Protein AF-A0A1G1F7N9-F1 (afdb_monomer)

Mean predicted aligned error: 6.57 Å

Nearest PDB structures (foldseek):
  6oyh-assembly1_A  TM=7.657E-01  e=4.361E-08  Aquifex aeolicus VF5
  8cxr-assembly1_A  TM=7.547E-01  e=4.168E-08  Aquifex aeolicus
  5jnq-assembly1_A-2  TM=7.844E-01  e=6.351E-07  Enterocloster bolteae 90A9
  8tlu-assembly1_E  TM=7.732E-01  e=1.146E-06  Escherichia coli K-12
  8g02-assembly1_E  TM=7.657E-01  e=1.575E-06  Escherichia coli K-12

Structure (mmCIF, N/CA/C/O backbone):
data_AF-A0A1G1F7N9-F1
#
_entry.id   AF-A0A1G1F7N9-F1
#
loop_
_atom_site.group_PDB
_atom_site.id
_atom_site.type_symbol
_atom_site.la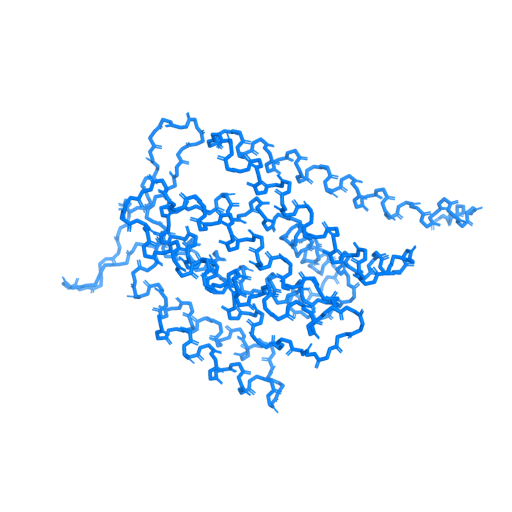bel_atom_id
_atom_site.label_alt_id
_atom_site.label_comp_id
_atom_site.label_asym_id
_atom_site.label_entity_id
_atom_site.label_seq_id
_atom_site.pdbx_PDB_ins_code
_atom_site.Cartn_x
_atom_site.Cartn_y
_atom_site.Cartn_z
_atom_site.occupancy
_atom_site.B_iso_or_equiv
_atom_site.auth_seq_id
_atom_site.auth_comp_id
_atom_site.auth_asym_id
_atom_site.auth_atom_id
_atom_site.pdbx_PDB_model_num
ATOM 1 N N . MET A 1 1 ? -0.252 -15.121 -12.940 1.00 66.62 1 MET A N 1
ATOM 2 C CA . MET A 1 1 ? -1.476 -15.942 -12.763 1.00 66.62 1 MET A CA 1
ATOM 3 C C . MET A 1 1 ? -1.243 -17.109 -11.805 1.00 66.62 1 MET A C 1
ATOM 5 O O . MET A 1 1 ? -1.952 -17.177 -10.813 1.00 66.62 1 MET A O 1
ATOM 9 N N . MET A 1 2 ? -0.219 -17.951 -12.011 1.00 77.50 2 MET A N 1
ATOM 10 C CA . MET A 1 2 ? 0.083 -19.097 -11.130 1.00 77.50 2 MET A CA 1
ATOM 11 C C . MET A 1 2 ? 0.293 -18.719 -9.651 1.00 77.50 2 MET A C 1
ATOM 13 O O . MET A 1 2 ? -0.341 -19.300 -8.780 1.00 77.50 2 MET A O 1
ATOM 17 N N . ALA A 1 3 ? 1.078 -17.674 -9.364 1.00 78.75 3 ALA A N 1
ATOM 18 C CA . ALA A 1 3 ? 1.249 -17.176 -7.994 1.00 78.75 3 ALA A CA 1
ATOM 19 C C . ALA A 1 3 ? -0.055 -16.670 -7.351 1.00 78.75 3 ALA A C 1
ATOM 21 O O . ALA A 1 3 ? -0.247 -16.826 -6.152 1.00 78.75 3 ALA A O 1
ATOM 22 N N . GLY A 1 4 ? -0.967 -16.095 -8.144 1.00 77.69 4 GLY A N 1
ATOM 23 C CA . GLY A 1 4 ? -2.276 -15.654 -7.659 1.00 77.69 4 GLY A CA 1
ATOM 24 C C . GLY A 1 4 ? -3.164 -16.834 -7.268 1.00 77.69 4 GLY A C 1
ATOM 25 O O . GLY A 1 4 ? -3.780 -16.804 -6.212 1.00 77.69 4 GLY A O 1
ATOM 26 N N . PHE A 1 5 ? -3.168 -17.902 -8.070 1.00 82.94 5 PHE A N 1
ATOM 27 C CA . PHE A 1 5 ? -3.889 -19.134 -7.744 1.00 82.94 5 PHE A CA 1
ATOM 28 C C . PHE A 1 5 ? -3.346 -19.792 -6.469 1.00 82.94 5 PHE A C 1
ATOM 30 O O . PHE A 1 5 ? -4.114 -20.098 -5.561 1.00 82.94 5 PHE A O 1
ATOM 37 N N . VAL A 1 6 ? -2.021 -19.935 -6.364 1.00 83.12 6 VAL A N 1
ATOM 38 C CA . VAL A 1 6 ? -1.368 -20.471 -5.158 1.00 83.12 6 VAL A CA 1
ATOM 39 C C . VAL A 1 6 ? -1.674 -19.599 -3.938 1.00 83.12 6 VAL A C 1
ATOM 41 O O . VAL A 1 6 ? -2.028 -20.128 -2.889 1.00 83.12 6 VAL A O 1
ATOM 44 N N . GLY A 1 7 ? -1.627 -18.272 -4.087 1.00 82.25 7 GLY A N 1
ATOM 45 C CA . GLY A 1 7 ? -1.993 -17.334 -3.028 1.00 82.25 7 GLY A CA 1
ATOM 46 C C . GLY A 1 7 ? -3.446 -17.473 -2.568 1.00 82.25 7 GLY A C 1
ATOM 47 O O . GLY A 1 7 ? -3.700 -17.417 -1.372 1.00 82.25 7 GLY A O 1
ATOM 48 N N . ILE A 1 8 ? -4.392 -17.713 -3.482 1.00 84.69 8 ILE A N 1
ATOM 49 C CA . ILE A 1 8 ? -5.801 -17.964 -3.132 1.00 84.69 8 ILE A CA 1
ATOM 50 C C . ILE A 1 8 ? -5.941 -19.275 -2.356 1.00 84.69 8 ILE A C 1
ATOM 52 O O . ILE A 1 8 ? -6.594 -19.294 -1.318 1.00 84.69 8 ILE A O 1
ATOM 56 N N . VAL A 1 9 ? -5.315 -20.360 -2.823 1.00 86.56 9 VAL A N 1
ATOM 57 C CA . VAL A 1 9 ? -5.371 -21.661 -2.136 1.00 86.56 9 VAL A CA 1
ATOM 58 C C . VAL A 1 9 ? -4.784 -21.552 -0.730 1.00 86.56 9 VAL A C 1
ATOM 60 O O . VAL A 1 9 ? -5.424 -21.966 0.233 1.00 86.56 9 VAL A O 1
ATOM 63 N N . LEU A 1 10 ? -3.599 -20.951 -0.599 1.00 85.25 10 LEU A N 1
ATOM 64 C CA . LEU A 1 10 ? -2.959 -20.732 0.698 1.00 85.25 10 LEU A CA 1
ATOM 65 C C . LEU A 1 10 ? -3.793 -19.811 1.589 1.00 85.25 10 LEU A C 1
ATOM 67 O O . LEU A 1 10 ? -3.873 -20.057 2.785 1.00 85.25 10 LEU A O 1
ATOM 71 N N . GLY A 1 11 ? -4.461 -18.816 1.009 1.00 84.81 11 GLY A N 1
ATOM 72 C CA . GLY A 1 11 ? -5.354 -17.932 1.743 1.00 84.81 11 GLY A CA 1
ATOM 73 C C . GLY A 1 11 ? -6.605 -18.616 2.277 1.00 84.81 11 GLY A C 1
ATOM 74 O O . GLY A 1 11 ? -6.960 -18.405 3.427 1.00 84.81 11 GLY A O 1
ATOM 75 N N . ILE A 1 12 ? -7.225 -19.500 1.493 1.00 87.00 12 ILE A N 1
ATOM 76 C CA . ILE A 1 12 ? -8.363 -20.308 1.958 1.00 87.00 12 ILE A CA 1
ATOM 77 C C . ILE A 1 12 ? -7.935 -21.230 3.108 1.00 87.00 12 ILE A C 1
ATOM 79 O O . ILE A 1 12 ? -8.703 -21.456 4.041 1.00 87.00 12 ILE A O 1
ATOM 83 N N . ILE A 1 13 ? -6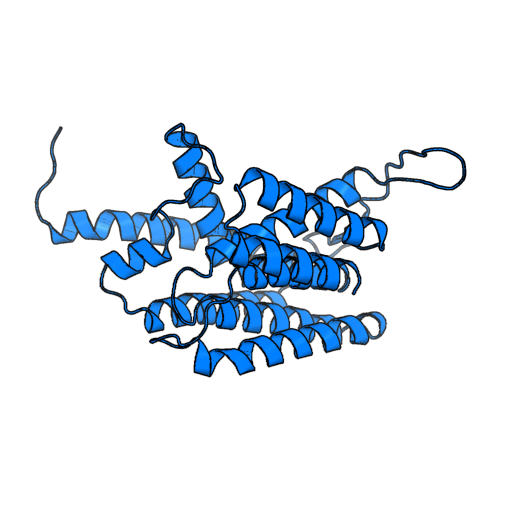.716 -21.772 3.048 1.00 87.62 13 ILE A N 1
ATOM 84 C CA . ILE A 1 13 ? -6.161 -22.595 4.128 1.00 87.62 13 ILE A CA 1
ATOM 85 C C . ILE A 1 13 ? -5.889 -21.728 5.369 1.00 87.62 13 ILE A C 1
ATOM 87 O O . ILE A 1 13 ? -6.277 -22.134 6.461 1.00 87.62 13 ILE A O 1
ATOM 91 N N . ASP A 1 14 ? -5.279 -20.549 5.210 1.00 85.94 14 ASP A N 1
ATOM 92 C CA . ASP A 1 14 ? -5.014 -19.589 6.295 1.00 85.94 14 ASP A CA 1
ATOM 93 C C . ASP A 1 14 ? -6.307 -19.186 7.010 1.00 85.94 14 ASP A C 1
ATOM 95 O O . ASP A 1 14 ? -6.422 -19.369 8.219 1.00 85.94 14 ASP A O 1
ATOM 99 N N . ASP A 1 15 ? -7.320 -18.761 6.252 1.00 85.88 15 ASP A N 1
ATOM 100 C CA . ASP A 1 15 ? -8.600 -18.301 6.796 1.00 85.88 15 ASP A CA 1
ATOM 101 C C . ASP A 1 15 ? -9.401 -19.441 7.463 1.00 85.88 15 ASP A C 1
ATOM 103 O O . ASP A 1 15 ? -10.191 -19.194 8.375 1.00 85.88 15 ASP A O 1
ATOM 107 N N . LYS A 1 16 ? -9.218 -20.700 7.032 1.00 87.81 16 LYS A N 1
ATOM 108 C CA . LYS A 1 16 ? -9.918 -21.863 7.610 1.00 87.81 16 LYS A CA 1
ATOM 109 C C . LYS A 1 16 ? -9.233 -22.424 8.857 1.00 87.81 16 LYS A C 1
ATOM 111 O O . LYS A 1 16 ? -9.925 -22.918 9.747 1.00 87.81 16 LYS A O 1
ATOM 116 N N . TYR A 1 17 ? -7.903 -22.436 8.882 1.00 85.75 17 TYR A N 1
ATOM 117 C CA . TYR A 1 17 ? -7.118 -23.134 9.905 1.00 85.75 17 TYR A CA 1
ATOM 118 C C . TYR A 1 17 ? -6.354 -22.202 10.851 1.00 85.75 17 TYR A C 1
ATOM 120 O O . TYR A 1 17 ? -5.685 -22.719 11.742 1.00 85.75 17 TYR A O 1
ATOM 128 N N . ASP A 1 18 ? -6.452 -20.879 10.670 1.00 82.00 18 ASP A N 1
ATOM 129 C CA . ASP A 1 18 ? -5.754 -19.852 11.458 1.00 82.00 18 ASP A CA 1
ATOM 130 C C . ASP A 1 18 ? -4.263 -20.189 11.621 1.00 82.00 18 ASP A C 1
ATOM 132 O O . ASP A 1 18 ? -3.765 -20.527 12.701 1.00 82.00 18 ASP A O 1
ATOM 136 N N . LEU A 1 19 ? -3.554 -20.232 10.486 1.00 83.00 19 LEU A N 1
ATOM 137 C CA . LEU A 1 19 ? -2.186 -20.737 10.455 1.00 83.00 19 LEU A CA 1
ATOM 138 C C . LEU A 1 19 ? -1.257 -19.877 11.316 1.00 83.00 19 LEU A C 1
ATOM 140 O O . LEU A 1 19 ? -1.339 -18.651 11.376 1.00 83.00 19 LEU A O 1
ATOM 144 N N . ASN A 1 20 ? -0.267 -20.540 11.913 1.00 84.19 20 ASN A N 1
ATOM 145 C CA . ASN A 1 20 ? 0.792 -19.862 12.647 1.00 84.19 20 ASN A CA 1
ATOM 146 C C . ASN A 1 20 ? 1.479 -18.800 11.749 1.00 84.19 20 ASN A C 1
ATOM 148 O O . ASN A 1 20 ? 1.822 -19.117 10.603 1.00 84.19 20 ASN A O 1
ATOM 152 N N . PRO A 1 21 ? 1.765 -17.582 12.259 1.00 81.56 21 PRO A N 1
ATOM 153 C CA . PRO A 1 21 ? 2.478 -16.530 11.530 1.00 81.56 21 PRO A CA 1
ATOM 154 C C . PRO A 1 21 ? 3.721 -16.986 10.751 1.00 81.56 21 PRO A C 1
ATOM 156 O O . PRO A 1 21 ? 3.975 -16.478 9.658 1.00 81.56 21 PRO A O 1
ATOM 159 N N . TYR A 1 22 ? 4.482 -17.964 11.256 1.00 84.88 22 TYR A N 1
ATOM 160 C CA . TYR A 1 22 ? 5.645 -18.507 10.541 1.00 84.88 22 TYR A CA 1
ATOM 161 C C . TYR A 1 22 ? 5.263 -19.300 9.281 1.00 84.88 22 TYR A C 1
ATOM 163 O O . TYR A 1 22 ? 5.935 -19.186 8.256 1.00 84.88 22 TYR A O 1
ATOM 171 N N . LEU A 1 23 ? 4.169 -20.068 9.328 1.00 85.31 23 LEU A N 1
ATOM 172 C CA . LEU A 1 23 ? 3.640 -20.787 8.163 1.00 85.31 23 LEU A CA 1
ATOM 173 C C . LEU A 1 23 ? 3.068 -19.809 7.142 1.00 85.31 23 LEU A C 1
ATOM 175 O O . LEU A 1 23 ? 3.333 -19.946 5.948 1.00 85.31 23 LEU A O 1
ATOM 179 N N . ARG A 1 24 ? 2.363 -18.774 7.614 1.00 85.44 24 ARG A N 1
ATOM 180 C CA . ARG A 1 24 ? 1.877 -17.691 6.758 1.00 85.44 24 ARG A CA 1
ATOM 181 C C . ARG A 1 24 ? 3.031 -16.977 6.054 1.00 85.44 24 ARG A C 1
ATOM 183 O O . ARG A 1 24 ? 2.958 -16.728 4.854 1.00 85.44 24 ARG A O 1
ATOM 190 N N . PHE A 1 25 ? 4.127 -16.710 6.760 1.00 87.81 25 PHE A N 1
ATOM 191 C CA . PHE A 1 25 ? 5.335 -16.135 6.166 1.00 87.81 25 PHE A CA 1
ATOM 192 C C . PHE A 1 25 ? 5.976 -17.071 5.126 1.00 87.81 25 PHE A C 1
ATOM 194 O O . PHE A 1 25 ? 6.320 -16.628 4.030 1.00 87.81 25 PHE A O 1
ATOM 201 N N . GLY A 1 26 ? 6.064 -18.375 5.409 1.00 89.88 26 GLY A N 1
ATOM 202 C CA . GLY A 1 26 ? 6.524 -19.377 4.439 1.00 89.88 26 GLY A CA 1
ATOM 203 C C . GLY A 1 26 ? 5.658 -19.429 3.173 1.00 89.88 26 GLY A C 1
ATOM 204 O O . GLY A 1 26 ? 6.183 -19.445 2.060 1.00 89.88 26 GLY A O 1
ATOM 205 N N . ALA A 1 27 ? 4.334 -19.361 3.327 1.00 89.12 27 ALA A N 1
ATOM 206 C CA . ALA A 1 27 ? 3.379 -19.270 2.223 1.00 89.12 27 ALA A CA 1
ATOM 207 C C . ALA A 1 27 ? 3.603 -18.016 1.356 1.00 89.12 27 ALA A C 1
ATOM 209 O O . ALA A 1 27 ? 3.599 -18.105 0.123 1.00 89.12 27 ALA A O 1
ATOM 210 N N . GLN A 1 28 ? 3.856 -16.859 1.981 1.00 92.50 28 GLN A N 1
ATOM 211 C CA . GLN A 1 28 ? 4.214 -15.634 1.259 1.00 92.50 28 GLN A CA 1
ATOM 212 C C . GLN A 1 28 ? 5.507 -15.822 0.455 1.00 92.50 28 GLN A C 1
ATOM 214 O O . GLN A 1 28 ? 5.524 -15.495 -0.731 1.00 92.50 28 GLN A O 1
ATOM 219 N N . ILE A 1 29 ? 6.554 -16.405 1.054 1.00 93.44 29 ILE A N 1
ATOM 220 C CA . ILE A 1 29 ? 7.831 -16.683 0.372 1.00 93.44 29 ILE A CA 1
ATOM 221 C C . ILE A 1 29 ? 7.613 -17.540 -0.875 1.00 93.44 29 ILE A C 1
ATOM 223 O O . ILE A 1 29 ? 8.123 -17.195 -1.938 1.00 93.44 29 ILE A O 1
ATOM 227 N N . ILE A 1 30 ? 6.826 -18.615 -0.781 1.00 92.06 30 ILE A N 1
ATOM 228 C CA . ILE A 1 30 ? 6.530 -19.482 -1.933 1.00 92.06 30 ILE A CA 1
ATOM 229 C C . ILE A 1 30 ? 5.878 -18.672 -3.059 1.00 92.06 30 ILE A C 1
ATOM 231 O O . ILE A 1 30 ? 6.305 -18.757 -4.212 1.00 92.06 30 ILE A O 1
ATOM 235 N N . CYS A 1 31 ? 4.886 -17.838 -2.736 1.00 93.00 31 CYS A N 1
ATOM 236 C CA . CYS A 1 31 ? 4.225 -16.997 -3.732 1.00 93.00 31 CYS A CA 1
ATOM 237 C C . CYS A 1 31 ? 5.199 -15.999 -4.379 1.00 93.00 31 CYS A C 1
ATOM 239 O O . CYS A 1 31 ? 5.178 -15.831 -5.600 1.00 93.00 31 CYS A O 1
ATOM 241 N N . ILE A 1 32 ? 6.074 -15.375 -3.584 1.00 94.44 32 ILE A N 1
ATOM 242 C CA . ILE A 1 32 ? 7.094 -14.430 -4.060 1.00 94.44 32 ILE A CA 1
ATOM 243 C C . ILE A 1 32 ? 8.079 -15.124 -5.007 1.00 94.44 32 ILE A C 1
ATOM 245 O O . ILE A 1 32 ? 8.367 -14.599 -6.081 1.00 94.44 32 ILE A O 1
ATOM 249 N N . LEU A 1 33 ? 8.561 -16.317 -4.651 1.00 92.69 33 LEU A N 1
ATOM 250 C CA . LEU A 1 33 ? 9.493 -17.076 -5.487 1.00 92.69 33 LEU A CA 1
ATOM 251 C C . LEU A 1 33 ? 8.873 -17.425 -6.845 1.00 92.69 33 LEU A C 1
ATOM 253 O O . LEU A 1 33 ? 9.519 -17.228 -7.870 1.00 92.69 33 LEU A O 1
ATOM 257 N N . ILE A 1 34 ? 7.608 -17.860 -6.878 1.00 92.25 34 ILE A N 1
ATOM 258 C CA . ILE A 1 34 ? 6.896 -18.139 -8.139 1.00 92.25 34 ILE A CA 1
ATOM 259 C C . ILE A 1 34 ? 6.815 -16.881 -9.017 1.00 92.25 34 ILE A C 1
ATOM 261 O O . ILE A 1 34 ? 6.986 -16.965 -10.233 1.00 92.25 34 ILE A O 1
ATOM 265 N N . VAL A 1 35 ? 6.560 -15.712 -8.420 1.00 92.62 35 VAL A N 1
ATOM 266 C CA . VAL A 1 35 ? 6.506 -14.428 -9.139 1.00 92.62 35 VAL A CA 1
ATOM 267 C C . VAL A 1 35 ? 7.872 -14.058 -9.723 1.00 92.62 35 VAL A C 1
ATOM 269 O O . VAL A 1 35 ? 7.961 -13.736 -10.908 1.00 92.62 35 VAL A O 1
ATOM 272 N N . ILE A 1 36 ? 8.937 -14.149 -8.924 1.00 91.56 36 ILE A N 1
ATOM 273 C CA . ILE A 1 36 ? 10.288 -13.753 -9.340 1.00 91.56 36 ILE A CA 1
ATOM 274 C C . ILE A 1 36 ? 10.861 -14.707 -10.397 1.00 91.56 36 ILE A C 1
ATOM 276 O O . ILE A 1 36 ? 11.450 -14.247 -11.378 1.00 91.56 36 ILE A O 1
ATOM 280 N N . PHE A 1 37 ? 10.653 -16.021 -10.252 1.00 89.06 37 PHE A N 1
ATOM 281 C CA . PHE A 1 37 ? 11.033 -16.999 -11.282 1.00 89.06 37 PHE A CA 1
ATOM 282 C C . PHE A 1 37 ? 10.175 -16.891 -12.546 1.00 89.06 37 PHE A C 1
ATOM 284 O O . PHE A 1 37 ? 10.628 -17.260 -13.624 1.00 89.06 37 PHE A O 1
ATOM 291 N N . GLY A 1 38 ? 8.973 -16.320 -12.439 1.00 87.44 38 GLY A N 1
ATOM 292 C CA . GLY A 1 38 ? 8.156 -15.913 -13.582 1.00 87.44 38 GLY A CA 1
ATOM 293 C C . GLY A 1 38 ? 8.671 -14.673 -14.325 1.00 87.44 38 GLY A C 1
ATOM 294 O O . GLY A 1 38 ? 8.010 -14.232 -15.261 1.00 87.44 38 GLY A O 1
ATOM 295 N N . GLY A 1 39 ? 9.812 -14.102 -13.919 1.00 86.50 39 GLY A N 1
ATOM 296 C CA . GLY A 1 39 ? 10.458 -12.966 -14.584 1.00 86.50 39 GLY A CA 1
ATOM 297 C C . GLY A 1 39 ? 10.105 -11.593 -14.008 1.00 86.50 39 GLY A C 1
ATOM 298 O O . GLY A 1 39 ? 10.493 -10.578 -14.576 1.00 86.50 39 GLY A O 1
ATOM 299 N N . VAL A 1 40 ? 9.384 -11.524 -12.884 1.00 88.69 40 VAL A N 1
ATOM 300 C CA . VAL A 1 40 ? 9.082 -10.246 -12.222 1.00 88.69 40 VAL A CA 1
ATOM 301 C C . VAL A 1 40 ? 10.270 -9.839 -11.349 1.00 88.69 40 VAL A C 1
ATOM 303 O O . VAL A 1 40 ? 10.367 -10.231 -10.186 1.00 88.69 40 VAL A O 1
ATOM 306 N N . GLN A 1 41 ? 11.191 -9.066 -11.926 1.00 87.38 41 GLN A N 1
ATOM 307 C CA . GLN A 1 41 ? 12.409 -8.582 -11.270 1.00 87.38 41 GLN A CA 1
ATOM 308 C C . GLN A 1 41 ? 12.569 -7.069 -11.436 1.00 87.38 41 GLN A C 1
ATOM 310 O O . GLN A 1 41 ? 12.033 -6.461 -12.359 1.00 87.38 41 GLN A O 1
ATOM 315 N N . ILE A 1 42 ? 13.283 -6.447 -10.497 1.00 87.31 42 ILE A N 1
ATOM 316 C CA . ILE A 1 42 ? 13.624 -5.023 -10.553 1.00 87.31 42 ILE A CA 1
ATOM 317 C C . ILE A 1 42 ? 14.978 -4.910 -11.257 1.00 87.31 42 ILE A C 1
ATOM 319 O O . ILE A 1 42 ? 16.016 -4.903 -10.603 1.00 87.31 42 ILE A O 1
ATOM 323 N N . ASP A 1 43 ? 14.963 -4.839 -12.586 1.00 84.31 43 ASP A N 1
ATOM 324 C CA . ASP A 1 43 ? 16.192 -4.863 -13.398 1.00 84.31 43 ASP A CA 1
ATOM 325 C C . ASP A 1 43 ? 16.949 -3.528 -13.398 1.00 84.31 43 ASP A C 1
ATOM 327 O O . ASP A 1 43 ? 18.164 -3.471 -13.601 1.00 84.31 43 ASP A O 1
ATOM 331 N N . TYR A 1 44 ? 16.240 -2.426 -13.165 1.00 83.06 44 TYR A N 1
ATOM 332 C CA . TYR A 1 44 ? 16.813 -1.087 -13.131 1.00 83.06 44 TYR A CA 1
ATOM 333 C C . TYR A 1 44 ? 16.012 -0.161 -12.222 1.00 83.06 44 TYR A C 1
ATOM 335 O O . TYR A 1 44 ? 14.809 -0.337 -12.032 1.00 83.06 44 TYR A O 1
ATOM 343 N N . ILE A 1 45 ? 16.673 0.871 -11.701 1.00 80.81 45 ILE A N 1
ATOM 344 C CA . ILE A 1 45 ? 16.031 1.971 -10.976 1.00 80.81 45 ILE A CA 1
ATOM 345 C C . ILE A 1 45 ? 16.240 3.257 -11.768 1.00 80.81 45 ILE A C 1
ATOM 347 O O . ILE A 1 45 ? 17.347 3.555 -12.212 1.00 80.81 45 ILE A O 1
ATOM 351 N N . ASN A 1 46 ? 15.177 4.039 -11.942 1.00 77.12 46 ASN A N 1
ATOM 352 C CA . ASN A 1 46 ? 15.277 5.341 -12.594 1.00 77.12 46 ASN A CA 1
ATOM 353 C C . ASN A 1 46 ? 16.115 6.294 -11.737 1.00 77.12 46 ASN A C 1
ATOM 355 O O . ASN A 1 46 ? 15.846 6.448 -10.541 1.00 77.12 46 ASN A O 1
ATOM 359 N N . HIS A 1 47 ? 17.112 6.945 -12.340 1.00 78.19 47 HIS A N 1
ATOM 360 C CA . HIS A 1 47 ? 17.906 7.919 -11.607 1.00 78.19 47 HIS A CA 1
ATOM 361 C C . HIS A 1 47 ? 17.014 9.110 -11.215 1.00 78.19 47 HIS A C 1
ATOM 363 O O . HIS A 1 47 ? 16.237 9.589 -12.049 1.00 78.19 47 HIS A O 1
ATOM 369 N N . PRO A 1 48 ? 17.105 9.635 -9.980 1.00 72.75 48 PRO A N 1
ATOM 370 C CA . PRO A 1 48 ? 16.220 10.705 -9.536 1.00 72.75 48 PRO A CA 1
ATOM 371 C C . PRO A 1 48 ? 16.271 11.946 -10.424 1.00 72.75 48 PRO A C 1
ATOM 373 O O . PRO A 1 48 ? 15.236 12.548 -10.685 1.00 72.75 48 PRO A O 1
ATOM 376 N N . SER A 1 49 ? 17.444 12.308 -10.952 1.00 73.12 49 SER A N 1
ATOM 377 C CA . SER A 1 49 ? 17.575 13.460 -11.860 1.00 73.12 49 SER A CA 1
ATOM 378 C C . SER A 1 49 ? 16.865 13.301 -13.206 1.00 73.12 49 SER A C 1
ATOM 380 O O . SER A 1 49 ? 16.876 14.234 -14.000 1.00 73.12 49 SER A O 1
ATOM 382 N N . GLY A 1 50 ? 16.272 12.138 -13.490 1.00 67.75 50 GLY A N 1
ATOM 383 C CA . GLY A 1 50 ? 15.658 11.829 -14.781 1.00 67.75 50 GLY A CA 1
ATOM 384 C C . GLY A 1 50 ? 16.674 11.534 -15.887 1.00 67.75 50 GLY A C 1
ATOM 385 O O . GLY A 1 50 ? 16.281 11.154 -16.984 1.00 67.75 50 GLY A O 1
ATOM 386 N N . ILE A 1 51 ? 17.973 11.668 -15.604 1.00 70.94 51 ILE A N 1
ATOM 387 C CA . ILE A 1 51 ? 19.049 11.400 -16.557 1.00 70.94 51 ILE A CA 1
ATOM 388 C C . ILE A 1 51 ? 19.528 9.962 -16.346 1.00 70.94 51 ILE A C 1
ATOM 390 O O . ILE A 1 51 ? 20.372 9.689 -15.494 1.00 70.94 51 ILE A O 1
ATOM 394 N N . GLY A 1 52 ? 18.965 9.046 -17.133 1.00 74.25 52 GLY A N 1
ATOM 395 C CA . GLY A 1 52 ? 19.390 7.650 -17.202 1.00 74.25 52 GLY A CA 1
ATOM 396 C C . GLY A 1 52 ? 18.766 6.715 -16.164 1.00 74.25 52 GLY A C 1
ATOM 397 O O . GLY A 1 52 ? 17.956 7.090 -15.311 1.00 74.25 52 GLY A O 1
ATOM 398 N N . VAL A 1 53 ? 19.161 5.450 -16.269 1.00 81.69 53 VAL A N 1
ATOM 399 C CA . VAL A 1 53 ? 18.751 4.364 -15.376 1.00 81.69 53 VAL A CA 1
ATOM 400 C C . VAL A 1 53 ? 19.983 3.757 -14.715 1.00 81.69 53 VAL A C 1
ATOM 402 O O . VAL A 1 53 ? 21.058 3.699 -15.310 1.00 81.69 53 VAL A O 1
ATOM 405 N N . LEU A 1 54 ? 19.826 3.306 -13.475 1.00 81.69 54 LEU A N 1
ATOM 406 C CA . LEU A 1 54 ? 20.809 2.517 -12.746 1.00 81.69 54 LEU A CA 1
ATOM 407 C C . LEU A 1 54 ? 20.476 1.036 -12.969 1.00 81.69 54 LEU A C 1
ATOM 409 O O . LEU A 1 54 ? 19.566 0.532 -12.304 1.00 81.69 54 LEU A O 1
ATOM 413 N N . PRO A 1 55 ? 21.146 0.335 -13.905 1.00 80.88 55 PRO A N 1
ATOM 414 C CA . PRO A 1 55 ? 20.908 -1.087 -14.105 1.00 80.88 55 PRO A CA 1
ATOM 415 C C . PRO A 1 55 ? 21.420 -1.863 -12.890 1.00 80.88 55 PRO A C 1
ATOM 417 O O . PRO A 1 55 ? 22.579 -1.726 -12.486 1.00 80.88 55 PRO A O 1
ATOM 420 N N . LEU A 1 56 ? 20.542 -2.680 -12.317 1.00 79.31 56 LEU A N 1
ATOM 421 C CA . LEU A 1 56 ? 20.828 -3.580 -11.197 1.00 79.31 56 LEU A CA 1
ATOM 422 C C . LEU A 1 56 ? 21.349 -4.937 -11.686 1.00 79.31 56 LEU A C 1
ATOM 424 O O . LEU A 1 56 ? 21.920 -5.713 -10.921 1.00 79.31 56 LEU A O 1
ATOM 428 N N . THR A 1 57 ? 21.253 -5.165 -12.993 1.00 74.06 57 THR A N 1
ATOM 429 C CA . THR A 1 57 ? 21.673 -6.364 -13.712 1.00 74.06 57 THR A CA 1
ATOM 430 C C . THR A 1 57 ? 23.189 -6.443 -13.936 1.00 74.06 57 THR A C 1
ATOM 432 O O . THR A 1 57 ? 23.622 -7.094 -14.872 1.00 74.06 57 THR A O 1
ATOM 435 N N . LYS A 1 58 ? 24.043 -5.735 -13.183 1.00 69.88 58 LYS A N 1
ATOM 436 C CA . LYS A 1 58 ? 25.502 -5.754 -13.446 1.00 69.88 58 LYS A CA 1
ATOM 437 C C . LYS A 1 58 ? 26.206 -6.990 -12.883 1.00 69.88 58 LYS A C 1
ATOM 439 O O . LYS A 1 58 ? 27.259 -7.368 -13.386 1.00 69.88 58 LYS A O 1
ATOM 444 N N . ILE A 1 59 ? 25.650 -7.594 -11.834 1.00 74.19 59 ILE A N 1
ATOM 445 C CA . ILE A 1 59 ? 26.221 -8.760 -11.154 1.00 74.19 59 ILE A CA 1
ATOM 446 C C . ILE A 1 59 ? 25.309 -9.955 -11.416 1.00 74.19 59 ILE A C 1
ATOM 448 O O . ILE A 1 59 ? 24.133 -9.927 -11.053 1.00 74.19 59 ILE A O 1
ATOM 452 N N . PHE A 1 60 ? 25.872 -11.011 -11.999 1.00 76.62 60 PHE A N 1
ATOM 453 C CA . PHE A 1 60 ? 25.188 -12.279 -12.229 1.00 76.62 60 PHE A CA 1
ATOM 454 C C . PHE A 1 60 ? 25.934 -13.404 -11.529 1.00 76.62 60 PHE A C 1
ATOM 456 O O . PHE A 1 60 ? 27.162 -13.476 -11.582 1.00 76.62 60 PHE A O 1
ATOM 463 N N . ILE A 1 61 ? 25.180 -14.300 -10.904 1.00 76.31 61 ILE A N 1
ATOM 464 C CA . ILE A 1 61 ? 25.682 -15.579 -10.416 1.00 76.31 61 ILE A CA 1
ATOM 465 C C . ILE A 1 61 ? 25.094 -16.649 -11.328 1.00 76.31 61 ILE A C 1
ATOM 467 O O . ILE A 1 61 ? 23.880 -16.858 -11.352 1.00 76.31 61 ILE A O 1
ATOM 471 N N . ASN A 1 62 ? 25.962 -17.300 -12.098 1.00 78.19 62 ASN A N 1
ATOM 472 C CA . ASN A 1 62 ? 25.575 -18.386 -12.989 1.00 78.19 62 ASN A CA 1
ATOM 473 C C . ASN A 1 62 ? 25.594 -19.708 -12.220 1.00 78.19 62 ASN A C 1
ATOM 475 O O . ASN A 1 62 ? 26.627 -20.121 -11.695 1.00 78.19 62 ASN A O 1
ATOM 479 N N . PHE A 1 63 ? 24.454 -20.383 -12.184 1.00 69.69 63 PHE A N 1
ATOM 480 C CA . PHE A 1 63 ? 24.300 -21.751 -11.714 1.00 69.69 63 PHE A CA 1
ATOM 481 C C . PHE A 1 63 ? 24.167 -22.665 -12.940 1.00 69.69 63 PHE A C 1
ATOM 483 O O . PHE A 1 63 ? 23.073 -22.971 -13.411 1.00 69.69 63 PHE A O 1
ATOM 490 N N . GLY A 1 64 ? 25.307 -23.083 -13.491 1.00 71.38 64 GLY A N 1
ATOM 491 C CA . GLY A 1 64 ? 25.359 -23.909 -14.702 1.00 71.38 64 GLY A CA 1
ATOM 492 C C . GLY A 1 64 ? 25.071 -23.132 -15.995 1.00 71.38 64 GLY A C 1
ATOM 493 O O . GLY A 1 64 ? 25.158 -21.908 -16.031 1.00 71.38 64 GLY A O 1
ATOM 494 N N . HIS A 1 65 ? 24.756 -23.854 -17.078 1.00 63.41 65 HIS A N 1
ATOM 495 C CA . HIS A 1 65 ? 24.663 -23.279 -18.429 1.00 63.41 65 HIS A CA 1
ATOM 496 C C . HIS A 1 65 ? 23.371 -22.493 -18.719 1.00 63.41 65 HIS A C 1
ATOM 498 O O . HIS A 1 65 ? 23.380 -21.660 -19.617 1.00 63.41 65 HIS A O 1
ATOM 504 N N . ASN A 1 66 ? 22.285 -22.717 -17.964 1.00 64.38 66 ASN A N 1
ATOM 505 C CA . ASN A 1 66 ? 20.953 -22.177 -18.290 1.00 64.38 66 ASN A CA 1
ATOM 506 C C . ASN A 1 66 ? 20.315 -21.327 -17.181 1.00 64.38 66 ASN A C 1
ATOM 508 O O . ASN A 1 66 ? 19.181 -20.878 -17.343 1.00 64.38 66 ASN A O 1
ATOM 512 N N . PHE A 1 67 ? 20.991 -21.125 -16.047 1.00 67.12 67 PHE A N 1
ATOM 513 C CA . PHE A 1 67 ? 20.398 -20.430 -14.908 1.00 67.12 67 PHE A CA 1
ATOM 514 C C . PHE A 1 67 ? 21.331 -19.348 -14.384 1.00 67.12 67 PHE A C 1
ATOM 516 O O . PHE A 1 67 ? 22.371 -19.634 -13.801 1.00 67.12 67 PHE A O 1
ATOM 52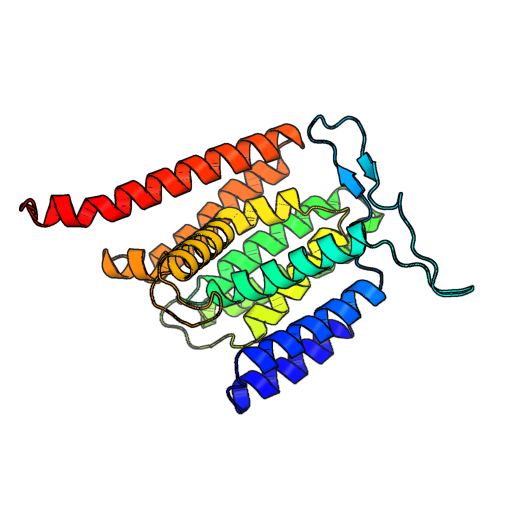3 N N . SER A 1 68 ? 20.954 -18.092 -14.582 1.00 72.75 68 SER A N 1
ATOM 524 C CA . SER A 1 68 ? 21.673 -16.934 -14.058 1.00 72.75 68 SER A CA 1
ATOM 525 C C . SER A 1 68 ? 20.754 -16.163 -13.124 1.00 72.75 68 SER A C 1
ATOM 527 O O . SER A 1 68 ? 19.683 -15.720 -13.542 1.00 72.75 68 SER A O 1
ATOM 529 N N . ILE A 1 69 ? 21.165 -15.981 -11.871 1.00 75.06 69 ILE A N 1
ATOM 530 C CA . ILE A 1 69 ? 20.456 -15.118 -10.925 1.00 75.06 69 ILE A CA 1
ATOM 531 C C . ILE A 1 69 ? 21.164 -13.768 -10.878 1.00 75.06 69 ILE A C 1
ATOM 533 O O . ILE A 1 69 ? 22.389 -13.705 -10.793 1.00 75.06 69 ILE A O 1
ATOM 537 N N . GLN A 1 70 ? 20.382 -12.691 -10.870 1.00 85.25 70 GLN A N 1
ATOM 538 C CA . GLN A 1 70 ? 20.837 -11.348 -10.522 1.00 85.25 70 GLN A CA 1
ATOM 539 C C . GLN A 1 70 ? 20.524 -11.088 -9.043 1.00 85.25 70 GLN A C 1
ATOM 541 O O . GLN A 1 70 ? 19.367 -10.811 -8.710 1.00 85.25 70 GLN A O 1
ATOM 546 N N . PRO A 1 71 ? 21.499 -11.190 -8.123 1.00 85.12 71 PRO A N 1
ATOM 547 C CA . PRO A 1 71 ? 21.192 -11.220 -6.694 1.00 85.12 71 PRO A CA 1
ATOM 548 C C . PRO A 1 71 ? 20.527 -9.933 -6.202 1.00 85.12 71 PRO A C 1
ATOM 550 O O . PRO A 1 71 ? 19.607 -9.980 -5.393 1.00 85.12 71 PRO A O 1
ATOM 553 N N . LEU A 1 72 ? 20.957 -8.778 -6.718 1.00 86.75 72 LEU A N 1
ATOM 554 C CA . LEU A 1 72 ? 20.438 -7.482 -6.289 1.00 86.75 72 LEU A CA 1
ATOM 555 C C . LEU A 1 72 ? 19.000 -7.247 -6.776 1.00 86.75 72 LEU A C 1
ATOM 557 O O . LEU A 1 72 ? 18.138 -6.905 -5.966 1.00 86.75 72 LEU A O 1
ATOM 561 N N . SER A 1 73 ? 18.725 -7.491 -8.062 1.00 88.12 73 SER A N 1
ATOM 562 C CA . SER A 1 73 ? 17.379 -7.409 -8.651 1.00 88.12 73 SER A CA 1
ATOM 563 C C . SER A 1 73 ? 16.407 -8.362 -7.949 1.00 88.12 73 SER A C 1
ATOM 565 O O . SER A 1 73 ? 15.280 -7.980 -7.624 1.00 88.12 73 SER A O 1
ATOM 567 N N . PHE A 1 74 ? 16.872 -9.582 -7.651 1.00 89.81 74 PHE A N 1
ATOM 568 C CA . PHE A 1 74 ? 16.117 -10.594 -6.916 1.00 89.81 74 PHE A CA 1
ATOM 569 C C . PHE A 1 74 ? 15.761 -10.123 -5.503 1.00 89.81 74 PHE A C 1
ATOM 571 O O . PHE A 1 74 ? 14.590 -10.139 -5.130 1.00 89.81 74 PHE A O 1
ATOM 578 N N . LEU A 1 75 ? 16.750 -9.681 -4.717 1.00 91.75 75 LEU A N 1
ATOM 579 C CA . LEU A 1 75 ? 16.530 -9.268 -3.329 1.00 91.75 75 LEU A CA 1
ATOM 580 C C . LEU A 1 75 ? 15.605 -8.054 -3.239 1.00 91.75 75 LEU A C 1
ATOM 582 O O . LEU A 1 75 ? 14.700 -8.035 -2.405 1.00 91.75 75 LEU A O 1
ATOM 586 N N . LEU A 1 76 ? 15.788 -7.064 -4.114 1.00 91.75 76 LEU A N 1
ATOM 587 C CA . LEU A 1 76 ? 14.928 -5.884 -4.140 1.00 91.75 76 LEU A CA 1
ATOM 588 C C . LEU A 1 76 ? 13.483 -6.250 -4.488 1.00 91.75 76 LEU A C 1
ATOM 590 O O . LEU A 1 76 ? 12.570 -5.798 -3.796 1.00 91.75 76 LEU A O 1
ATOM 594 N N . ALA A 1 77 ? 13.264 -7.093 -5.503 1.00 93.06 77 ALA A N 1
ATOM 595 C CA . ALA A 1 77 ? 11.925 -7.570 -5.848 1.00 93.06 77 ALA A CA 1
ATOM 596 C C . ALA A 1 77 ? 11.307 -8.378 -4.698 1.00 93.06 77 ALA A C 1
ATOM 598 O O . ALA A 1 77 ? 10.153 -8.151 -4.335 1.00 93.06 77 ALA A O 1
ATOM 599 N N . PHE A 1 78 ? 12.089 -9.264 -4.077 1.00 94.81 78 PHE A N 1
ATOM 600 C CA . PHE A 1 78 ? 11.659 -10.083 -2.949 1.00 94.81 78 PHE A CA 1
ATOM 601 C C . PHE A 1 78 ? 11.173 -9.228 -1.777 1.00 94.81 78 PHE A C 1
ATOM 603 O O . PHE A 1 78 ? 10.030 -9.375 -1.339 1.00 94.81 78 PHE A O 1
ATOM 610 N N . PHE A 1 79 ? 12.004 -8.297 -1.300 1.00 94.44 79 PHE A N 1
ATOM 611 C CA . PHE A 1 79 ? 11.637 -7.427 -0.184 1.00 94.44 79 PHE A CA 1
ATOM 612 C C . PHE A 1 79 ? 10.498 -6.480 -0.547 1.00 94.44 79 PHE A C 1
ATOM 614 O O . PHE A 1 79 ? 9.635 -6.233 0.290 1.00 94.44 79 PHE A O 1
ATOM 621 N N . TRP A 1 80 ? 10.450 -5.988 -1.786 1.00 94.81 80 TRP A N 1
ATOM 622 C CA . TRP A 1 80 ? 9.355 -5.144 -2.250 1.00 94.81 80 TRP A CA 1
ATOM 623 C C . TRP A 1 80 ? 8.010 -5.875 -2.222 1.00 94.81 80 TRP A C 1
ATOM 625 O O . TRP A 1 80 ? 7.034 -5.348 -1.682 1.00 94.81 80 TRP A O 1
ATOM 635 N N . ILE A 1 81 ? 7.943 -7.093 -2.762 1.00 95.38 81 ILE A N 1
ATOM 636 C CA . ILE A 1 81 ? 6.704 -7.881 -2.775 1.00 95.38 81 ILE A CA 1
ATOM 637 C C . ILE A 1 81 ? 6.315 -8.254 -1.341 1.00 95.38 81 ILE A C 1
ATOM 639 O O . ILE A 1 81 ? 5.181 -7.999 -0.932 1.00 95.38 81 ILE A O 1
ATOM 643 N N . LEU A 1 82 ? 7.264 -8.764 -0.547 1.00 95.06 82 LEU A N 1
ATOM 644 C CA . LEU A 1 82 ? 7.034 -9.142 0.849 1.00 95.06 82 LEU A CA 1
ATOM 645 C C . LEU A 1 82 ? 6.531 -7.966 1.700 1.00 95.06 82 LEU A C 1
ATOM 647 O O . LEU A 1 82 ? 5.616 -8.126 2.513 1.00 95.06 82 LEU A O 1
ATOM 651 N N . TRP A 1 83 ? 7.113 -6.781 1.500 1.00 94.75 83 TRP A N 1
ATOM 652 C CA . TRP A 1 83 ? 6.703 -5.553 2.171 1.00 94.75 83 TRP A CA 1
ATOM 653 C C . TRP A 1 83 ? 5.244 -5.221 1.871 1.00 94.75 83 TRP A C 1
ATOM 655 O O . TRP A 1 83 ? 4.441 -5.072 2.791 1.00 94.75 83 TRP A O 1
ATOM 665 N N . ASN A 1 84 ? 4.881 -5.162 0.588 1.00 95.31 84 ASN A N 1
ATOM 666 C CA . ASN A 1 84 ? 3.528 -4.804 0.171 1.00 95.31 84 ASN A CA 1
ATOM 667 C C . ASN A 1 84 ? 2.488 -5.840 0.621 1.00 95.31 84 ASN A C 1
ATOM 669 O O . ASN A 1 84 ? 1.409 -5.450 1.063 1.00 95.31 84 ASN A O 1
ATOM 673 N N . MET A 1 85 ? 2.814 -7.138 0.572 1.00 94.06 85 MET A N 1
ATOM 674 C CA . MET A 1 85 ? 1.943 -8.210 1.076 1.00 94.06 85 MET A CA 1
ATOM 675 C C . MET A 1 85 ? 1.575 -8.008 2.554 1.00 94.06 85 MET A C 1
ATOM 677 O O . MET A 1 85 ? 0.399 -8.083 2.914 1.00 94.06 85 MET A O 1
ATOM 681 N N . ASN A 1 86 ? 2.559 -7.720 3.411 1.00 92.38 86 ASN A N 1
ATOM 682 C CA . ASN A 1 86 ? 2.321 -7.551 4.848 1.00 92.38 86 ASN A CA 1
ATOM 683 C C . ASN A 1 86 ? 1.692 -6.195 5.181 1.00 92.38 86 ASN A C 1
ATOM 685 O O . ASN A 1 86 ? 0.713 -6.135 5.921 1.00 92.38 86 ASN A O 1
ATOM 689 N N . MET A 1 87 ? 2.201 -5.113 4.594 1.00 92.25 87 MET A N 1
ATOM 690 C CA . MET A 1 87 ? 1.714 -3.756 4.845 1.00 92.25 87 MET A CA 1
ATOM 691 C C . MET A 1 87 ? 0.232 -3.598 4.472 1.00 92.25 87 MET A C 1
ATOM 693 O O . MET A 1 87 ? -0.544 -3.046 5.255 1.00 92.25 87 MET A O 1
ATOM 697 N N . ILE A 1 88 ? -0.192 -4.136 3.322 1.00 93.56 88 ILE A N 1
ATOM 698 C CA . ILE A 1 88 ? -1.602 -4.086 2.906 1.00 93.56 88 ILE A CA 1
ATOM 699 C C . ILE A 1 88 ? -2.469 -4.951 3.821 1.00 93.56 88 ILE A C 1
ATOM 701 O O . ILE A 1 88 ? -3.564 -4.534 4.192 1.00 93.56 88 ILE A O 1
ATOM 705 N N . SER A 1 89 ? -1.961 -6.109 4.254 1.00 91.56 89 SER A N 1
ATOM 706 C CA . SER A 1 89 ? -2.652 -6.947 5.236 1.00 91.56 89 SER A CA 1
ATOM 707 C C . SER A 1 89 ? -2.872 -6.227 6.569 1.00 91.56 89 SER A C 1
ATOM 709 O O . SER A 1 89 ? -3.937 -6.372 7.162 1.00 91.56 89 SER A O 1
ATOM 711 N N . TRP A 1 90 ? -1.897 -5.449 7.047 1.00 89.69 90 TRP A N 1
ATOM 712 C CA . TRP A 1 90 ? -2.027 -4.656 8.278 1.00 89.69 90 TRP A CA 1
ATOM 713 C C . TRP A 1 90 ? -2.917 -3.420 8.103 1.00 89.69 90 TRP A C 1
ATOM 715 O O . TRP A 1 90 ? -3.501 -2.930 9.066 1.00 89.69 90 TRP A O 1
ATOM 725 N N . SER A 1 91 ? -3.075 -2.946 6.868 1.00 90.44 91 SER A N 1
ATOM 726 C CA . SER A 1 91 ? -3.936 -1.809 6.506 1.00 90.44 91 SER A CA 1
ATOM 727 C C . SER A 1 91 ? -5.396 -2.203 6.252 1.00 90.44 91 SER A C 1
ATOM 729 O O . SER A 1 91 ? -6.163 -1.431 5.678 1.00 90.44 91 SER A O 1
ATOM 731 N N . ASN A 1 92 ? -5.784 -3.401 6.687 1.00 88.94 92 ASN A N 1
ATOM 732 C CA . ASN A 1 92 ? -7.149 -3.920 6.671 1.00 88.94 92 ASN A CA 1
ATOM 733 C C . ASN A 1 92 ? -7.773 -3.929 8.086 1.00 88.94 92 ASN A C 1
ATOM 735 O O . ASN A 1 92 ? -8.547 -4.819 8.423 1.00 88.94 92 ASN A O 1
ATOM 739 N N . GLY A 1 93 ? -7.382 -2.979 8.943 1.00 85.56 93 GLY A N 1
ATOM 740 C CA . GLY A 1 93 ? -7.805 -2.928 10.350 1.00 85.56 93 GLY A CA 1
ATOM 741 C C . GLY A 1 93 ? -9.124 -2.194 10.610 1.00 85.56 93 GLY A C 1
ATOM 742 O O . GLY A 1 93 ? -9.683 -2.314 11.696 1.00 85.56 93 GLY A O 1
ATOM 743 N N . VAL A 1 94 ? -9.628 -1.433 9.632 1.00 91.75 94 VAL A N 1
ATOM 744 C CA . VAL A 1 94 ? -10.874 -0.659 9.729 1.00 91.75 94 VAL A CA 1
ATOM 745 C C . VAL A 1 94 ? -11.712 -0.837 8.463 1.00 91.75 94 VAL A C 1
ATOM 747 O O . VAL A 1 94 ? -11.187 -0.824 7.348 1.00 91.75 94 VAL A O 1
ATOM 750 N N . ASP A 1 95 ? -13.029 -0.948 8.638 1.00 93.62 95 ASP A N 1
ATOM 751 C CA . ASP A 1 95 ? -14.019 -1.032 7.561 1.00 93.62 95 ASP A CA 1
ATOM 752 C C . ASP A 1 95 ? -13.806 0.038 6.477 1.00 93.62 95 ASP A C 1
ATOM 754 O O . ASP A 1 95 ? -13.748 1.238 6.753 1.00 93.62 95 ASP A O 1
ATOM 758 N N . GLY A 1 96 ? -13.710 -0.399 5.221 1.00 92.81 96 GLY A N 1
ATOM 759 C CA . GLY A 1 96 ? -13.519 0.462 4.051 1.00 92.81 96 GLY A CA 1
ATOM 760 C C . GLY A 1 96 ? -12.082 0.948 3.814 1.00 92.81 96 GLY A C 1
ATOM 761 O O . GLY A 1 96 ? -11.813 1.501 2.748 1.00 92.81 96 GLY A O 1
ATOM 762 N N . GLN A 1 97 ? -11.140 0.720 4.736 1.00 94.56 97 GLN A N 1
ATOM 763 C CA . GLN A 1 97 ? -9.748 1.176 4.597 1.00 94.56 97 GLN A CA 1
ATOM 764 C C . GLN A 1 97 ? -9.012 0.449 3.456 1.00 94.56 97 GLN A C 1
ATOM 766 O O . GLN A 1 97 ? -8.534 1.079 2.511 1.00 94.56 97 GLN A O 1
ATOM 771 N N . PHE A 1 98 ? -8.961 -0.883 3.518 1.00 95.06 98 PHE A N 1
ATOM 772 C CA . PHE A 1 98 ? -8.316 -1.737 2.516 1.00 95.06 98 PHE A CA 1
ATOM 773 C C . PHE A 1 98 ? -8.797 -1.515 1.065 1.00 95.06 98 PHE A C 1
ATOM 775 O O . PHE A 1 98 ? -7.944 -1.313 0.191 1.00 95.06 98 PHE A O 1
ATOM 782 N N . PRO A 1 99 ? -10.112 -1.539 0.755 1.00 95.81 99 PRO A N 1
ATOM 783 C CA . PRO A 1 99 ? -10.584 -1.379 -0.622 1.00 95.81 99 PRO A CA 1
ATOM 784 C C . PRO A 1 99 ? -10.271 0.009 -1.189 1.00 95.81 99 PRO A C 1
ATOM 786 O O . PRO A 1 99 ? -9.939 0.108 -2.370 1.00 95.81 99 PRO A O 1
ATOM 789 N N . LEU A 1 100 ? -10.302 1.072 -0.371 1.00 96.62 100 LEU A N 1
ATOM 790 C CA . LEU A 1 100 ? -9.918 2.417 -0.811 1.00 96.62 100 LEU A CA 1
ATOM 791 C C . LEU A 1 100 ? -8.427 2.497 -1.146 1.00 96.62 100 LEU A C 1
ATOM 793 O O . LEU A 1 100 ? -8.078 2.948 -2.236 1.00 96.62 100 LEU A O 1
ATOM 797 N N . ILE A 1 101 ? -7.553 2.013 -0.257 1.00 96.62 101 ILE A N 1
ATOM 798 C CA . ILE A 1 101 ? -6.099 1.990 -0.499 1.00 96.62 101 ILE A CA 1
ATOM 799 C C . ILE A 1 101 ? -5.788 1.203 -1.779 1.00 96.62 101 ILE A C 1
ATOM 801 O O . ILE A 1 101 ? -5.059 1.684 -2.649 1.00 96.62 101 ILE A O 1
ATOM 805 N N . THR A 1 102 ? -6.380 0.014 -1.915 1.00 96.94 102 THR A N 1
ATOM 806 C CA . THR A 1 102 ? -6.171 -0.875 -3.064 1.00 96.94 102 THR A CA 1
ATOM 807 C C . THR A 1 102 ? -6.634 -0.236 -4.364 1.00 96.94 102 THR A C 1
ATOM 809 O O . THR A 1 102 ? -5.895 -0.242 -5.348 1.00 96.94 102 THR A O 1
ATOM 812 N N . THR A 1 103 ? -7.835 0.344 -4.364 1.00 97.69 103 THR A N 1
ATOM 813 C CA . THR A 1 103 ? -8.395 1.037 -5.527 1.00 97.69 103 THR A CA 1
ATOM 814 C C . THR A 1 103 ? -7.454 2.128 -6.008 1.00 97.69 103 THR A C 1
ATOM 816 O O . THR A 1 103 ? -7.098 2.169 -7.183 1.00 97.69 103 THR A O 1
ATOM 819 N N . VAL A 1 104 ? -7.044 3.014 -5.100 1.00 97.62 104 VAL A N 1
ATOM 820 C CA . VAL A 1 104 ? -6.241 4.183 -5.455 1.00 97.62 104 VAL A CA 1
ATOM 821 C C . VAL A 1 104 ? -4.863 3.756 -5.961 1.00 97.62 104 VAL A C 1
ATOM 823 O O . VAL A 1 104 ? -4.420 4.245 -7.000 1.00 97.62 104 VAL A O 1
ATOM 826 N N . ALA A 1 105 ? -4.216 2.793 -5.299 1.00 96.56 105 ALA A N 1
ATOM 827 C CA . ALA A 1 105 ? -2.944 2.231 -5.754 1.00 96.56 105 ALA A CA 1
ATOM 828 C C . ALA A 1 105 ? -3.050 1.614 -7.153 1.00 96.56 105 ALA A C 1
ATOM 830 O O . ALA A 1 105 ? -2.244 1.925 -8.032 1.00 96.56 105 ALA A O 1
ATOM 831 N N . ALA A 1 106 ? -4.070 0.788 -7.381 1.00 96.38 106 ALA A N 1
ATOM 832 C CA . ALA A 1 106 ? -4.298 0.136 -8.661 1.00 96.38 106 ALA A CA 1
ATOM 833 C C . ALA A 1 106 ? -4.603 1.143 -9.785 1.00 96.38 106 ALA A C 1
ATOM 835 O O . ALA A 1 106 ? -4.038 1.026 -10.873 1.00 96.38 106 ALA A O 1
ATOM 836 N N . LEU A 1 107 ? -5.422 2.171 -9.520 1.00 96.25 107 LEU A N 1
ATOM 837 C CA . LEU A 1 107 ? -5.711 3.241 -10.481 1.00 96.25 107 LEU A CA 1
ATOM 838 C C . LEU A 1 107 ? -4.451 4.018 -10.862 1.00 96.25 107 LEU A C 1
ATOM 840 O O . LEU A 1 107 ? -4.194 4.204 -12.047 1.00 96.25 107 LEU A O 1
ATOM 844 N N . VAL A 1 108 ? -3.646 4.441 -9.885 1.00 94.94 108 VAL A N 1
ATOM 845 C CA . VAL A 1 108 ? -2.424 5.217 -10.153 1.00 94.94 108 VAL A CA 1
ATOM 846 C C . VAL A 1 108 ? -1.415 4.396 -10.960 1.00 94.94 108 VAL A C 1
ATOM 848 O O . VAL A 1 108 ? -0.841 4.906 -11.925 1.00 94.94 108 VAL A O 1
ATOM 851 N N . ILE A 1 109 ? -1.231 3.115 -10.618 1.00 93.25 109 ILE A N 1
ATOM 852 C CA . ILE A 1 109 ? -0.391 2.197 -11.402 1.00 93.25 109 ILE A CA 1
ATOM 853 C C . ILE A 1 109 ? -0.949 2.062 -12.827 1.00 93.25 109 ILE A C 1
ATOM 855 O O . ILE A 1 109 ? -0.196 2.206 -13.791 1.00 93.25 109 ILE A O 1
ATOM 859 N N . GLY A 1 110 ? -2.256 1.825 -12.971 1.00 93.88 110 GLY A N 1
ATOM 860 C CA . GLY A 1 110 ? -2.925 1.675 -14.263 1.00 93.88 110 GLY A CA 1
ATOM 861 C C . GLY A 1 110 ? -2.764 2.899 -15.160 1.00 93.88 110 GLY A C 1
ATOM 862 O O . GLY A 1 110 ? -2.298 2.757 -16.291 1.00 93.88 110 GLY A O 1
ATOM 863 N N . ILE A 1 111 ? -3.058 4.093 -14.633 1.00 93.00 111 ILE A N 1
ATOM 864 C CA . ILE A 1 111 ? -2.932 5.382 -15.333 1.00 93.00 111 ILE A CA 1
ATOM 865 C C . ILE A 1 111 ? -1.504 5.585 -15.829 1.00 93.00 111 ILE A C 1
ATOM 867 O O . ILE A 1 111 ? -1.298 5.903 -16.996 1.00 93.00 111 ILE A O 1
ATOM 871 N N . LEU A 1 112 ? -0.502 5.348 -14.981 1.00 88.50 112 LEU A N 1
ATOM 872 C CA . LEU A 1 112 ? 0.885 5.526 -15.395 1.00 88.50 112 LEU A CA 1
ATOM 873 C C . LEU A 1 112 ? 1.335 4.525 -16.453 1.00 88.50 112 LEU A C 1
ATOM 875 O O . LEU A 1 112 ? 2.258 4.826 -17.198 1.00 88.50 112 LEU A O 1
ATOM 879 N N . GLY A 1 113 ? 0.769 3.320 -16.502 1.00 87.81 113 GLY A N 1
ATOM 880 C CA . GLY A 1 113 ? 1.103 2.357 -17.559 1.00 87.81 113 GLY A CA 1
ATOM 881 C C . GLY A 1 113 ? 0.481 2.669 -18.913 1.00 87.81 113 GLY A C 1
ATOM 882 O O . GLY A 1 113 ? 0.919 2.112 -19.911 1.00 87.81 113 GLY A O 1
ATOM 883 N N . LEU A 1 114 ? -0.468 3.608 -18.985 1.00 89.88 114 LEU A N 1
ATOM 884 C CA . LEU A 1 114 ? -1.015 4.063 -20.266 1.00 89.88 114 LEU A CA 1
ATOM 885 C C . LEU A 1 114 ? 0.005 4.842 -21.106 1.00 89.88 114 LEU A C 1
ATOM 887 O O . LEU A 1 114 ? -0.195 4.991 -22.307 1.00 89.88 114 LEU A O 1
ATOM 891 N N . SER A 1 115 ? 1.092 5.333 -20.500 1.00 82.75 115 SER A N 1
ATOM 892 C CA . SER A 1 115 ? 2.127 6.087 -21.215 1.00 82.75 115 SER A CA 1
ATOM 893 C C . SER A 1 115 ? 3.037 5.218 -22.090 1.00 82.75 115 SER A C 1
ATOM 895 O O . SER A 1 115 ? 3.791 5.764 -22.888 1.00 82.75 115 SER A O 1
ATOM 897 N N . ASP A 1 116 ? 3.018 3.892 -21.925 1.00 81.00 116 ASP A N 1
ATOM 898 C CA . ASP A 1 116 ? 3.850 2.956 -22.687 1.00 81.00 116 ASP A CA 1
ATOM 899 C C . ASP A 1 116 ? 2.976 1.837 -23.267 1.00 81.00 116 ASP A C 1
ATOM 901 O O . ASP A 1 116 ? 2.316 1.091 -22.542 1.00 81.00 116 ASP A O 1
ATOM 905 N N . VAL A 1 117 ? 2.996 1.696 -24.594 1.00 78.88 117 VAL A N 1
ATOM 906 C CA . VAL A 1 117 ? 2.205 0.697 -25.330 1.00 78.88 117 VAL A CA 1
ATOM 907 C C . VAL A 1 117 ? 2.520 -0.727 -24.860 1.00 78.88 117 VAL A C 1
ATOM 909 O O . VAL A 1 117 ? 1.620 -1.566 -24.778 1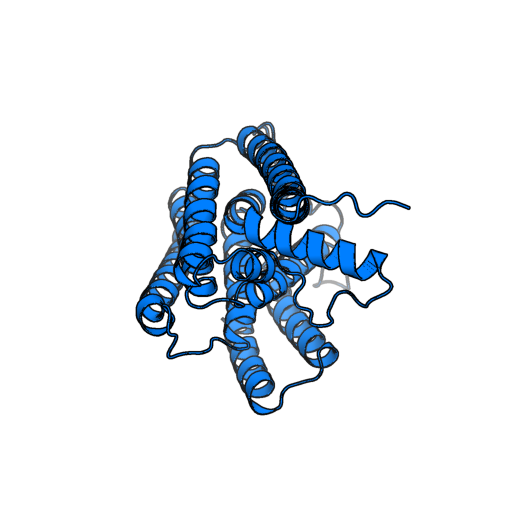.00 78.88 117 VAL A O 1
ATOM 912 N N . ASN A 1 118 ? 3.768 -0.996 -24.466 1.00 82.75 118 ASN A N 1
ATOM 913 C CA . ASN A 1 118 ? 4.177 -2.311 -23.968 1.00 82.75 118 ASN A CA 1
ATOM 914 C C . ASN A 1 118 ? 3.570 -2.638 -22.593 1.00 82.75 118 ASN A C 1
ATOM 916 O O . ASN A 1 118 ? 3.492 -3.805 -22.206 1.00 82.75 118 ASN A O 1
ATOM 920 N N . GLN A 1 119 ? 3.105 -1.622 -21.862 1.00 85.75 119 GLN A N 1
ATOM 921 C CA . GLN A 1 119 ? 2.581 -1.738 -20.501 1.00 85.75 119 GLN A CA 1
ATOM 922 C C . GLN A 1 119 ? 1.044 -1.784 -20.459 1.00 85.75 119 GLN A C 1
ATOM 924 O O . GLN A 1 119 ? 0.472 -2.031 -19.395 1.00 85.75 119 GLN A O 1
ATOM 929 N N . LEU A 1 120 ? 0.358 -1.657 -21.606 1.00 87.31 120 LEU A N 1
ATOM 930 C CA . LEU A 1 120 ? -1.109 -1.638 -21.683 1.00 87.31 120 LEU A CA 1
ATOM 931 C C . LEU A 1 120 ? -1.764 -2.870 -21.051 1.00 87.31 120 LEU A C 1
ATOM 933 O O . LEU A 1 120 ? -2.738 -2.733 -20.315 1.00 87.31 120 LEU A O 1
ATOM 937 N N . ARG A 1 121 ? -1.206 -4.070 -21.268 1.00 88.94 121 ARG A N 1
ATOM 938 C CA . ARG A 1 121 ? -1.725 -5.310 -20.655 1.00 88.94 121 ARG A CA 1
ATOM 939 C C . ARG A 1 121 ? -1.676 -5.242 -19.126 1.00 88.94 121 ARG A C 1
ATOM 941 O O . ARG A 1 121 ? -2.645 -5.598 -18.458 1.00 88.94 121 ARG A O 1
ATOM 948 N N . THR A 1 122 ? -0.566 -4.752 -18.579 1.00 88.88 122 THR A N 1
ATOM 949 C CA . THR A 1 122 ? -0.372 -4.558 -17.137 1.00 88.88 122 THR A CA 1
ATOM 950 C C . THR A 1 122 ? -1.338 -3.500 -16.598 1.00 88.88 122 THR A C 1
ATOM 952 O O . THR A 1 122 ? -1.945 -3.708 -15.546 1.00 88.88 122 THR A O 1
ATOM 955 N N . SER A 1 123 ? -1.563 -2.412 -17.342 1.00 92.50 123 SER A N 1
ATOM 956 C CA . SER A 1 123 ? -2.556 -1.388 -16.999 1.00 92.50 123 SER A CA 1
ATOM 957 C C . SER A 1 123 ? -3.983 -1.918 -16.976 1.00 92.50 123 SER A C 1
ATOM 959 O O . SER A 1 123 ? -4.716 -1.610 -16.041 1.00 92.50 123 SER A O 1
ATOM 961 N N . THR A 1 124 ? -4.388 -2.742 -17.946 1.00 93.88 124 THR A N 1
ATOM 962 C CA . THR A 1 124 ? -5.728 -3.350 -17.951 1.00 93.88 124 THR A CA 1
ATOM 963 C C . THR A 1 124 ? -5.957 -4.198 -16.702 1.00 93.88 124 THR A C 1
ATOM 965 O O . THR A 1 124 ? -7.011 -4.096 -16.077 1.00 93.88 124 THR A O 1
ATOM 968 N N . ILE A 1 125 ? -4.960 -4.988 -16.290 1.00 93.81 125 ILE A N 1
ATOM 969 C CA . ILE A 1 125 ? -5.045 -5.781 -15.056 1.00 93.81 125 ILE A CA 1
ATOM 970 C C . ILE A 1 125 ? -5.122 -4.861 -13.831 1.00 93.81 125 ILE A C 1
ATOM 972 O O . ILE A 1 125 ? -5.924 -5.114 -12.935 1.00 93.81 125 ILE A O 1
ATOM 976 N N . ALA A 1 126 ? -4.353 -3.769 -13.795 1.00 94.62 126 ALA A N 1
ATOM 977 C CA . ALA A 1 126 ? -4.433 -2.789 -12.714 1.00 94.62 126 ALA A CA 1
ATOM 978 C C . ALA A 1 126 ? -5.832 -2.149 -12.619 1.00 94.62 126 ALA A C 1
ATOM 980 O O . ALA A 1 126 ? -6.403 -2.084 -11.533 1.00 94.62 126 ALA A O 1
ATOM 981 N N . PHE A 1 127 ? -6.442 -1.768 -13.744 1.00 96.62 127 PHE A N 1
ATOM 982 C CA . PHE A 1 127 ? -7.816 -1.258 -13.757 1.00 96.62 127 PHE A CA 1
ATOM 983 C C . PHE A 1 127 ? -8.847 -2.313 -13.348 1.00 96.62 127 PHE A C 1
ATOM 985 O O . PHE A 1 127 ? -9.800 -1.982 -12.646 1.00 96.62 127 PHE A O 1
ATOM 992 N N . ALA A 1 128 ? -8.646 -3.582 -13.710 1.00 96.69 128 ALA A N 1
ATOM 993 C CA . ALA A 1 128 ? -9.498 -4.673 -13.244 1.00 96.69 128 ALA A CA 1
ATOM 994 C C . ALA A 1 128 ? -9.408 -4.855 -11.718 1.00 96.69 128 ALA A C 1
ATOM 996 O O . ALA A 1 128 ? -10.435 -5.012 -11.060 1.00 96.69 128 ALA A O 1
ATOM 997 N N . VAL A 1 129 ? -8.204 -4.763 -11.137 1.00 95.94 129 VAL A N 1
ATOM 998 C CA . VAL A 1 129 ? -8.003 -4.791 -9.675 1.00 95.94 129 VAL A CA 1
ATOM 999 C C . VAL A 1 129 ? -8.668 -3.587 -9.006 1.00 95.94 129 VAL A C 1
ATOM 1001 O O . VAL A 1 129 ? -9.346 -3.758 -7.994 1.00 95.94 129 VAL A O 1
ATOM 1004 N N . ALA A 1 130 ? -8.534 -2.389 -9.584 1.00 97.56 130 ALA A N 1
ATOM 1005 C CA . ALA A 1 130 ? -9.216 -1.194 -9.092 1.00 97.56 130 ALA A CA 1
ATOM 1006 C C . ALA A 1 130 ? -10.742 -1.357 -9.114 1.00 97.56 130 ALA A C 1
ATOM 1008 O O . ALA A 1 130 ? -11.405 -1.069 -8.122 1.00 97.56 130 ALA A O 1
ATOM 1009 N N . GLY A 1 131 ? -11.295 -1.861 -10.221 1.00 97.75 131 GLY A N 1
ATOM 1010 C CA . GLY A 1 131 ? -12.725 -2.127 -10.365 1.00 97.75 131 GLY A CA 1
ATOM 1011 C C . GLY A 1 131 ? -13.229 -3.185 -9.383 1.00 97.75 131 GLY A C 1
ATOM 1012 O O . GLY A 1 131 ? -14.283 -2.998 -8.781 1.00 97.75 131 GLY A O 1
ATOM 1013 N N . ALA A 1 132 ? -12.461 -4.254 -9.158 1.00 95.69 132 ALA A N 1
ATOM 1014 C CA . ALA A 1 132 ? -12.795 -5.282 -8.176 1.00 95.69 132 ALA A CA 1
ATOM 1015 C C . ALA A 1 132 ? -12.811 -4.721 -6.742 1.00 95.69 132 ALA A C 1
ATOM 1017 O O . ALA A 1 132 ? -13.781 -4.938 -6.019 1.00 95.69 132 ALA A O 1
ATOM 1018 N N . ALA A 1 133 ? -11.790 -3.950 -6.349 1.00 96.06 133 ALA A N 1
ATOM 1019 C CA . ALA A 1 133 ? -11.718 -3.332 -5.022 1.00 96.06 133 ALA A CA 1
ATOM 1020 C C . ALA A 1 133 ? -12.802 -2.258 -4.805 1.00 96.06 133 ALA A C 1
ATOM 1022 O O . ALA A 1 133 ? -13.381 -2.171 -3.721 1.00 96.06 133 ALA A O 1
ATOM 1023 N N . LEU A 1 134 ? -13.127 -1.472 -5.837 1.00 96.44 134 LEU A N 1
ATOM 1024 C CA . LEU A 1 134 ? -14.265 -0.548 -5.810 1.00 96.44 134 LEU A CA 1
ATOM 1025 C C . LEU A 1 134 ? -15.596 -1.288 -5.708 1.00 96.44 134 LEU A C 1
ATOM 1027 O O . LEU A 1 134 ? -16.472 -0.863 -4.961 1.00 96.44 134 LEU A O 1
ATOM 1031 N N . GLY A 1 135 ? -15.751 -2.400 -6.424 1.00 96.00 135 GLY A N 1
ATOM 1032 C CA . GLY A 1 135 ? -16.962 -3.217 -6.393 1.00 96.00 135 GLY A CA 1
ATOM 1033 C C . GLY A 1 135 ? -17.238 -3.826 -5.018 1.00 96.00 135 GLY A C 1
ATOM 1034 O O . GLY A 1 135 ? -18.397 -3.961 -4.629 1.00 96.00 135 GLY A O 1
ATOM 1035 N N . THR A 1 136 ? -16.194 -4.140 -4.242 1.00 94.88 136 THR A N 1
ATOM 1036 C CA . THR A 1 136 ? -16.335 -4.635 -2.864 1.00 94.88 136 THR A CA 1
ATOM 1037 C C . THR A 1 136 ? -16.492 -3.517 -1.829 1.00 94.88 136 THR A C 1
ATOM 1039 O O . THR A 1 136 ? -16.867 -3.793 -0.683 1.00 94.88 136 THR A O 1
ATOM 1042 N N . LEU A 1 137 ? -16.255 -2.253 -2.198 1.00 94.62 137 LEU A N 1
ATOM 1043 C CA . LEU A 1 137 ? -16.327 -1.111 -1.284 1.00 94.62 137 LEU A CA 1
ATOM 1044 C C . LEU A 1 137 ? -17.708 -0.954 -0.617 1.00 94.62 137 LEU A C 1
ATOM 1046 O O . LEU A 1 137 ? -17.726 -0.834 0.605 1.00 94.62 137 LEU A O 1
ATOM 1050 N N . PRO A 1 138 ? -18.863 -1.033 -1.315 1.00 95.50 138 PRO A N 1
ATOM 1051 C CA . PRO A 1 138 ? -20.176 -0.904 -0.670 1.00 95.50 138 PRO A CA 1
ATOM 1052 C C . PRO A 1 138 ? -20.459 -1.990 0.375 1.00 95.50 138 PRO A C 1
ATOM 1054 O O . PRO A 1 138 ? -21.183 -1.749 1.337 1.00 95.50 138 PRO A O 1
ATOM 1057 N N . PHE A 1 139 ? -19.887 -3.184 0.195 1.00 94.62 139 PHE A N 1
ATOM 1058 C CA . PHE A 1 139 ? -20.054 -4.313 1.114 1.00 94.62 139 PHE A CA 1
ATOM 1059 C C . PHE A 1 139 ? -19.104 -4.250 2.308 1.00 94.62 139 PHE A C 1
ATOM 1061 O O . PHE A 1 139 ? -19.407 -4.808 3.357 1.00 94.62 139 PHE A O 1
ATOM 1068 N N . SER A 1 140 ? -17.965 -3.582 2.147 1.00 94.12 140 SER A N 1
ATOM 1069 C CA . SER A 1 140 ? -16.952 -3.418 3.193 1.00 94.12 140 SER A CA 1
ATOM 1070 C C . SER A 1 140 ? -16.994 -2.053 3.878 1.00 94.12 140 SER A C 1
ATOM 1072 O O . SER A 1 140 ? -16.212 -1.802 4.793 1.00 94.12 140 SER A O 1
ATOM 1074 N N . TRP A 1 141 ? -17.891 -1.163 3.449 1.00 95.38 141 TRP A N 1
ATOM 1075 C CA . TRP A 1 141 ? -18.110 0.132 4.077 1.00 95.38 141 TRP A CA 1
ATOM 1076 C C . TRP A 1 141 ? -18.763 -0.029 5.446 1.00 95.38 141 TRP A C 1
ATOM 1078 O O . TRP A 1 141 ? -19.662 -0.846 5.607 1.00 95.38 141 TRP A O 1
ATOM 1088 N N . TYR A 1 142 ? -18.362 0.795 6.416 1.00 93.44 142 TYR A N 1
ATOM 1089 C CA . TYR A 1 142 ? -18.852 0.673 7.789 1.00 93.44 142 TYR A CA 1
ATOM 1090 C C . TYR A 1 142 ? -20.387 0.820 7.887 1.00 93.44 142 TYR A C 1
ATOM 1092 O O . TYR A 1 142 ? -20.909 1.881 7.485 1.00 93.44 142 TYR A O 1
ATOM 1100 N N . PRO A 1 143 ? -21.109 -0.145 8.500 1.00 93.56 143 PRO A N 1
ATOM 1101 C CA . PRO A 1 143 ? -20.619 -1.407 9.086 1.00 93.56 143 PRO A CA 1
ATOM 1102 C C . PRO A 1 143 ? -20.391 -2.518 8.041 1.00 93.56 143 PRO A C 1
ATOM 1104 O O . PRO A 1 143 ? -21.289 -2.823 7.250 1.00 93.56 143 PRO A O 1
ATOM 1107 N N . SER A 1 144 ? -19.206 -3.135 8.060 1.00 92.50 144 SER A N 1
ATOM 1108 C CA . SER A 1 144 ? -18.790 -4.110 7.046 1.00 92.50 144 SER A CA 1
ATOM 1109 C C . SER A 1 144 ? -19.587 -5.418 7.094 1.00 92.50 144 SER A C 1
ATOM 1111 O O . SER A 1 144 ? -19.889 -5.958 8.157 1.00 92.50 144 SER A O 1
ATOM 1113 N N . LYS A 1 145 ? -19.884 -5.955 5.906 1.00 92.00 145 LYS A N 1
ATOM 1114 C CA . LYS A 1 145 ? -20.541 -7.255 5.683 1.00 92.00 145 LYS A CA 1
ATOM 1115 C C . LYS A 1 145 ? -19.576 -8.334 5.193 1.00 92.00 145 LYS A C 1
ATOM 1117 O O . LYS A 1 145 ? -19.980 -9.486 5.059 1.00 92.00 145 LYS A O 1
ATOM 1122 N N . ILE A 1 146 ? -18.336 -7.964 4.874 1.00 91.69 146 ILE A N 1
ATOM 1123 C CA . ILE A 1 146 ? -17.319 -8.870 4.335 1.00 91.69 146 ILE A CA 1
ATOM 1124 C C . ILE A 1 146 ? -15.985 -8.675 5.054 1.00 91.69 146 ILE A C 1
ATOM 1126 O O . ILE A 1 146 ? -15.633 -7.573 5.472 1.00 91.69 146 ILE A O 1
ATOM 1130 N N . LEU A 1 147 ? -15.218 -9.753 5.165 1.00 86.62 147 LEU A N 1
ATOM 1131 C CA . LEU A 1 147 ? -13.854 -9.742 5.680 1.00 86.62 147 LEU A CA 1
ATOM 1132 C C . LEU A 1 147 ? -12.926 -10.221 4.567 1.00 86.62 147 LEU A C 1
ATOM 1134 O O . LEU A 1 147 ? -13.232 -11.191 3.881 1.00 86.62 147 LEU A O 1
ATOM 1138 N N . TYR A 1 148 ? -11.808 -9.526 4.372 1.00 87.88 148 TYR A N 1
ATOM 1139 C CA . TYR A 1 148 ? -10.888 -9.831 3.274 1.00 87.88 148 TYR A CA 1
ATOM 1140 C C . TYR A 1 148 ? -9.880 -10.941 3.594 1.00 87.88 148 TYR A C 1
ATOM 1142 O O . TYR A 1 148 ? -9.311 -11.492 2.656 1.00 87.88 148 TYR A O 1
ATOM 1150 N N . GLY A 1 149 ? -9.641 -11.250 4.876 1.00 86.12 149 GLY A N 1
ATOM 1151 C CA . GLY A 1 149 ? -8.729 -12.320 5.301 1.00 86.12 149 GLY A CA 1
ATOM 1152 C C . GLY A 1 149 ? -7.356 -12.242 4.626 1.00 86.12 149 GLY A C 1
ATOM 1153 O O . GLY A 1 149 ? -6.776 -11.156 4.462 1.00 86.12 149 GLY A O 1
ATOM 1154 N N . PHE A 1 150 ? -6.860 -13.386 4.160 1.00 86.62 150 PHE A N 1
ATOM 1155 C CA . PHE A 1 150 ? -5.629 -13.469 3.366 1.00 86.62 150 PHE A CA 1
ATOM 1156 C C . PHE A 1 150 ? -5.720 -12.770 1.994 1.00 86.62 150 PHE A C 1
ATOM 1158 O O . PHE A 1 150 ? -4.696 -12.428 1.393 1.00 86.62 150 PHE A O 1
ATOM 1165 N N . GLY A 1 151 ? -6.926 -12.485 1.496 1.00 87.75 151 GLY A N 1
ATOM 1166 C CA . GLY A 1 151 ? -7.141 -11.735 0.255 1.00 87.75 151 GLY A CA 1
ATOM 1167 C C . GLY A 1 151 ? -6.434 -10.376 0.244 1.00 87.75 151 GLY A C 1
ATOM 1168 O O . GLY A 1 151 ? -5.888 -9.977 -0.786 1.00 87.75 151 GLY A O 1
ATOM 1169 N N . ALA A 1 152 ? -6.330 -9.706 1.398 1.00 89.69 152 ALA A N 1
ATOM 1170 C CA . ALA A 1 152 ? -5.562 -8.466 1.517 1.00 89.69 152 ALA A CA 1
ATOM 1171 C C . ALA A 1 152 ? -4.058 -8.682 1.257 1.00 89.69 152 ALA A C 1
ATOM 1173 O O . ALA A 1 152 ? -3.426 -7.914 0.529 1.00 89.69 152 ALA A O 1
ATOM 1174 N N . THR A 1 153 ? -3.493 -9.772 1.783 1.00 92.00 153 THR A N 1
ATOM 1175 C CA . THR A 1 153 ? -2.103 -10.173 1.528 1.00 92.00 153 THR A CA 1
ATOM 1176 C C . THR A 1 153 ? -1.879 -10.492 0.046 1.00 92.00 153 THR A C 1
ATOM 1178 O O . THR A 1 153 ? -0.897 -10.037 -0.546 1.00 92.00 153 THR A O 1
ATOM 1181 N N . ALA A 1 154 ? -2.805 -11.225 -0.581 1.00 91.88 154 ALA A N 1
ATOM 1182 C CA . ALA A 1 154 ? -2.728 -11.576 -1.999 1.00 91.88 154 ALA A CA 1
ATOM 1183 C C . ALA A 1 154 ? -2.777 -10.339 -2.914 1.00 91.88 154 ALA A C 1
ATOM 1185 O O . ALA A 1 154 ? -2.016 -10.250 -3.879 1.00 91.88 154 ALA A O 1
ATOM 1186 N N . ILE A 1 155 ? -3.605 -9.344 -2.588 1.00 93.88 155 ILE A N 1
ATOM 1187 C CA . ILE A 1 155 ? -3.639 -8.072 -3.320 1.00 93.88 155 ILE A CA 1
ATOM 1188 C C . ILE A 1 155 ? -2.308 -7.322 -3.223 1.00 93.88 155 ILE A C 1
ATOM 1190 O O . ILE A 1 155 ? -1.870 -6.746 -4.220 1.00 93.88 155 ILE A O 1
ATOM 1194 N N . GLY A 1 156 ? -1.610 -7.383 -2.086 1.00 94.31 156 GLY A N 1
ATOM 1195 C CA . GLY A 1 156 ? -0.269 -6.806 -1.981 1.00 94.31 156 GLY A CA 1
ATOM 1196 C C . GLY A 1 156 ? 0.757 -7.449 -2.915 1.00 94.31 156 GLY A C 1
ATOM 1197 O O . GLY A 1 156 ? 1.598 -6.744 -3.481 1.00 94.31 156 GLY A O 1
ATOM 1198 N N . LEU A 1 157 ? 0.640 -8.755 -3.173 1.00 94.50 157 LEU A N 1
ATOM 1199 C CA . LEU A 1 157 ? 1.444 -9.439 -4.190 1.00 94.50 157 LEU A CA 1
ATOM 1200 C C . LEU A 1 157 ? 1.100 -8.950 -5.600 1.00 94.50 157 LEU A C 1
ATOM 1202 O O . LEU A 1 157 ? 1.997 -8.717 -6.410 1.00 94.50 157 LEU A O 1
ATOM 1206 N N . VAL A 1 158 ? -0.187 -8.765 -5.896 1.00 94.00 158 VAL A N 1
ATOM 1207 C CA . VAL A 1 158 ? -0.636 -8.288 -7.211 1.00 94.00 158 VAL A CA 1
ATOM 1208 C C . VAL A 1 158 ? -0.166 -6.853 -7.460 1.00 94.00 158 VAL A C 1
ATOM 1210 O O . VAL A 1 158 ? 0.468 -6.604 -8.483 1.00 94.00 158 VAL A O 1
ATOM 1213 N N . LEU A 1 159 ? -0.399 -5.923 -6.530 1.00 94.62 159 LEU A N 1
ATOM 1214 C CA . LEU A 1 159 ? 0.005 -4.518 -6.672 1.00 94.62 159 LEU A CA 1
ATOM 1215 C C . LEU A 1 159 ? 1.523 -4.357 -6.814 1.00 94.62 159 LEU A C 1
ATOM 1217 O O . LEU A 1 159 ? 1.984 -3.615 -7.682 1.00 94.62 159 LEU A O 1
ATOM 1221 N N . SER A 1 160 ? 2.307 -5.084 -6.014 1.00 94.19 160 SER A N 1
ATOM 1222 C CA . SER A 1 160 ? 3.769 -5.054 -6.132 1.00 94.19 160 SER A CA 1
ATOM 1223 C C . SER A 1 160 ? 4.242 -5.632 -7.466 1.00 94.19 160 SER A C 1
ATOM 1225 O O . SER A 1 160 ? 5.054 -4.997 -8.139 1.00 94.19 160 SER A O 1
ATOM 1227 N N . SER A 1 161 ? 3.676 -6.755 -7.913 1.00 93.50 161 SER A N 1
ATOM 1228 C CA . SER A 1 161 ? 3.998 -7.344 -9.221 1.00 93.50 161 SER A CA 1
ATOM 1229 C C . SER A 1 161 ? 3.667 -6.390 -10.369 1.00 93.50 161 SER A C 1
ATOM 1231 O O . SER A 1 161 ? 4.499 -6.163 -11.246 1.00 93.50 161 SER A O 1
ATOM 1233 N N . LEU A 1 162 ? 2.479 -5.775 -10.343 1.00 92.25 162 LEU A N 1
ATOM 1234 C CA . LEU A 1 162 ? 2.062 -4.797 -11.348 1.00 92.25 162 LEU A CA 1
ATOM 1235 C C . LEU A 1 162 ? 2.987 -3.577 -11.348 1.00 92.25 162 LEU A C 1
ATOM 1237 O O . LEU A 1 162 ? 3.352 -3.102 -12.416 1.00 92.25 162 LEU A O 1
ATOM 1241 N N . SER A 1 163 ? 3.419 -3.095 -10.179 1.00 91.75 163 SER A N 1
ATOM 1242 C CA . SER A 1 163 ? 4.346 -1.959 -10.096 1.00 91.75 163 SER A CA 1
ATOM 1243 C C . SER A 1 163 ? 5.714 -2.243 -10.722 1.00 91.75 163 SER A C 1
ATOM 1245 O O . SER A 1 163 ? 6.307 -1.341 -11.315 1.00 91.75 163 SER A O 1
ATOM 1247 N N . ILE A 1 164 ? 6.199 -3.485 -10.619 1.00 91.62 164 ILE A N 1
ATOM 1248 C CA . ILE A 1 164 ? 7.466 -3.913 -11.220 1.00 91.62 164 ILE A CA 1
ATOM 1249 C C . ILE A 1 164 ? 7.295 -4.032 -12.737 1.00 91.62 164 ILE A C 1
ATOM 1251 O O . ILE A 1 164 ? 8.032 -3.401 -13.491 1.00 91.62 164 ILE A O 1
ATOM 1255 N N . LEU A 1 165 ? 6.270 -4.769 -13.179 1.00 88.62 165 LEU A N 1
ATOM 1256 C CA . LEU A 1 165 ? 5.986 -5.020 -14.598 1.00 88.62 165 LEU A CA 1
ATOM 1257 C C . LEU A 1 165 ? 5.689 -3.745 -15.396 1.00 88.62 165 LEU A C 1
ATOM 1259 O O . LEU A 1 165 ? 5.831 -3.719 -16.614 1.00 88.62 165 LEU A O 1
ATOM 1263 N N . ASN A 1 166 ? 5.269 -2.681 -14.721 1.00 82.12 166 ASN A N 1
ATOM 1264 C CA . ASN A 1 166 ? 4.924 -1.404 -15.325 1.00 82.12 166 ASN A CA 1
ATOM 1265 C C . ASN A 1 166 ? 6.141 -0.452 -15.395 1.00 82.12 166 ASN A C 1
ATOM 1267 O O . ASN A 1 166 ? 6.014 0.740 -15.126 1.00 82.12 166 ASN A O 1
ATOM 1271 N N . GLY A 1 167 ? 7.335 -0.979 -15.693 1.00 73.94 167 GLY A N 1
ATOM 1272 C CA . GLY A 1 167 ? 8.576 -0.202 -15.830 1.00 73.94 167 GLY A CA 1
ATOM 1273 C C . GLY A 1 167 ? 9.219 0.221 -14.503 1.00 73.94 167 GLY A C 1
ATOM 1274 O O . GLY A 1 167 ? 9.709 1.347 -14.382 1.00 73.94 167 GLY A O 1
ATOM 1275 N N . THR A 1 168 ? 9.175 -0.648 -13.487 1.00 70.56 168 THR A N 1
ATOM 1276 C CA . THR A 1 168 ? 9.740 -0.405 -12.146 1.00 70.56 168 THR A CA 1
ATOM 1277 C C . THR A 1 168 ? 9.218 0.888 -11.505 1.00 70.56 168 THR A C 1
ATOM 1279 O O . THR A 1 168 ? 9.958 1.738 -10.999 1.00 70.56 168 THR A O 1
ATOM 1282 N N . LYS A 1 169 ? 7.890 1.037 -11.465 1.00 77.94 169 LYS A N 1
ATOM 1283 C CA . LYS A 1 169 ? 7.173 2.148 -10.806 1.00 77.94 169 LYS A CA 1
ATOM 1284 C C . LYS A 1 169 ? 7.113 1.981 -9.281 1.00 77.94 169 LYS A C 1
ATOM 1286 O O . LYS A 1 169 ? 6.110 2.308 -8.640 1.00 77.94 169 LYS A O 1
ATOM 1291 N N . VAL A 1 170 ? 8.209 1.507 -8.688 1.00 82.69 170 VAL A N 1
ATOM 1292 C CA . VAL A 1 170 ? 8.354 1.250 -7.246 1.00 82.69 170 VAL A CA 1
ATOM 1293 C C . VAL A 1 170 ? 8.192 2.546 -6.456 1.00 82.69 170 VAL A C 1
ATOM 1295 O O . VAL A 1 170 ? 7.365 2.608 -5.555 1.00 82.69 170 VAL A O 1
ATOM 1298 N N . ALA A 1 171 ? 8.885 3.620 -6.852 1.00 85.31 171 ALA A N 1
ATOM 1299 C CA . ALA A 1 171 ? 8.782 4.921 -6.183 1.00 85.31 171 ALA A CA 1
ATOM 1300 C C . ALA A 1 171 ? 7.359 5.504 -6.231 1.00 85.31 171 ALA A C 1
ATOM 1302 O O . ALA A 1 171 ? 6.903 6.118 -5.270 1.00 85.31 171 ALA A O 1
ATOM 1303 N N . THR A 1 172 ? 6.636 5.293 -7.335 1.00 86.88 172 THR A N 1
ATOM 1304 C CA . THR A 1 172 ? 5.244 5.740 -7.440 1.00 86.88 172 THR A CA 1
ATOM 1305 C C . THR A 1 172 ? 4.331 4.933 -6.540 1.00 86.88 172 THR A C 1
ATOM 1307 O O . THR A 1 172 ? 3.553 5.504 -5.782 1.00 86.88 172 THR A O 1
ATOM 1310 N N . THR A 1 173 ? 4.440 3.613 -6.596 1.00 89.12 173 THR A N 1
ATOM 1311 C CA . THR A 1 173 ? 3.603 2.737 -5.777 1.00 89.12 173 THR A CA 1
ATOM 1312 C C . THR A 1 173 ? 3.867 2.979 -4.291 1.00 89.12 173 THR A C 1
ATOM 1314 O O . THR A 1 173 ? 2.925 3.058 -3.509 1.00 89.12 173 THR A O 1
ATOM 1317 N N . LEU A 1 174 ? 5.128 3.223 -3.919 1.00 92.12 174 LEU A N 1
ATOM 1318 C CA . LEU A 1 174 ? 5.512 3.624 -2.570 1.00 92.12 174 LEU A CA 1
ATOM 1319 C C . LEU A 1 174 ? 4.889 4.963 -2.160 1.00 92.12 174 LEU A C 1
ATOM 1321 O O . LEU A 1 174 ? 4.427 5.070 -1.034 1.00 92.12 174 LEU A O 1
ATOM 1325 N N . LEU A 1 175 ? 4.843 5.964 -3.048 1.00 93.19 175 LEU A N 1
ATOM 1326 C CA . LEU A 1 175 ? 4.187 7.250 -2.773 1.00 93.19 175 LEU A CA 1
ATOM 1327 C C . LEU A 1 175 ? 2.696 7.087 -2.482 1.00 93.19 175 LEU A C 1
ATOM 1329 O O . LEU A 1 175 ? 2.200 7.621 -1.495 1.00 93.19 175 LEU A O 1
ATOM 1333 N N . VAL A 1 176 ? 1.982 6.330 -3.315 1.00 94.69 176 VAL A N 1
ATOM 1334 C CA . VAL A 1 176 ? 0.541 6.096 -3.122 1.00 94.69 176 VAL A CA 1
ATOM 1335 C C . VAL A 1 176 ? 0.278 5.347 -1.815 1.00 94.69 176 VAL A C 1
ATOM 1337 O O . VAL A 1 176 ? -0.673 5.643 -1.096 1.00 94.69 176 VAL A O 1
ATOM 1340 N N . LEU A 1 177 ? 1.149 4.393 -1.492 1.00 95.31 177 LEU A N 1
ATOM 1341 C CA . LEU A 1 177 ? 1.069 3.556 -0.300 1.00 95.31 177 LEU A CA 1
ATOM 1342 C C . LEU A 1 177 ? 1.893 4.116 0.869 1.00 95.31 177 LEU A C 1
ATOM 1344 O O . LEU A 1 177 ? 2.200 3.378 1.808 1.00 95.31 177 LEU A O 1
ATOM 1348 N N . LEU A 1 178 ? 2.268 5.398 0.837 1.00 95.56 178 LEU A N 1
ATOM 1349 C CA . LEU A 1 178 ? 3.240 5.943 1.782 1.00 95.56 178 LEU A CA 1
ATOM 1350 C C . LEU A 1 178 ? 2.687 5.968 3.202 1.00 95.56 178 LEU A C 1
ATOM 1352 O O . LEU A 1 178 ? 3.362 5.524 4.118 1.00 95.56 178 LEU A O 1
ATOM 1356 N N . VAL A 1 179 ? 1.451 6.433 3.387 1.00 94.56 179 VAL A N 1
ATOM 1357 C CA . VAL A 1 179 ? 0.801 6.486 4.706 1.00 94.56 179 VAL A CA 1
ATOM 1358 C C . VAL A 1 179 ? 0.734 5.106 5.374 1.00 94.56 179 VAL A C 1
ATOM 1360 O O . VAL A 1 179 ? 1.262 4.971 6.479 1.00 94.56 179 VAL A O 1
ATOM 1363 N N . PRO A 1 180 ? 0.158 4.061 4.745 1.00 94.38 180 PRO A N 1
ATOM 1364 C CA . PRO A 1 180 ? 0.133 2.740 5.364 1.00 94.38 180 PRO A CA 1
ATOM 1365 C C . PRO A 1 180 ? 1.532 2.110 5.485 1.00 94.38 180 PRO A C 1
ATOM 1367 O O . PRO A 1 180 ? 1.803 1.401 6.453 1.00 94.38 180 PRO A O 1
ATOM 1370 N N . SER A 1 181 ? 2.463 2.427 4.576 1.00 95.06 181 SER A N 1
ATOM 1371 C CA . SER A 1 181 ? 3.862 1.998 4.708 1.00 95.06 181 SER A CA 1
ATOM 1372 C C . SER A 1 181 ? 4.548 2.623 5.922 1.00 95.06 181 SER A C 1
ATOM 1374 O O . SER A 1 181 ? 5.194 1.918 6.691 1.00 95.06 181 SER A O 1
ATOM 1376 N N . LEU A 1 182 ? 4.402 3.929 6.137 1.00 94.00 182 LEU A N 1
ATOM 1377 C CA . LEU A 1 182 ? 4.991 4.614 7.285 1.00 94.00 182 LEU A CA 1
ATOM 1378 C C . LEU A 1 182 ? 4.358 4.150 8.597 1.00 94.00 182 LEU A C 1
ATOM 1380 O O . LEU A 1 182 ? 5.079 3.973 9.578 1.00 94.00 182 LEU A O 1
ATOM 1384 N N . ASP A 1 183 ? 3.048 3.897 8.617 1.00 91.94 183 ASP A N 1
ATOM 1385 C CA . ASP A 1 183 ? 2.391 3.287 9.775 1.00 91.94 183 ASP A CA 1
ATOM 1386 C C . ASP A 1 183 ? 3.006 1.920 10.113 1.00 91.94 183 ASP A C 1
ATOM 1388 O O . ASP A 1 183 ? 3.422 1.676 11.248 1.00 91.94 183 ASP A O 1
ATOM 1392 N N . ALA A 1 184 ? 3.158 1.053 9.109 1.00 91.31 184 ALA A N 1
ATOM 1393 C CA . ALA A 1 184 ? 3.796 -0.248 9.263 1.00 91.31 184 ALA A CA 1
ATOM 1394 C C . ALA A 1 184 ? 5.250 -0.137 9.766 1.00 91.31 184 ALA A C 1
ATOM 1396 O O . ALA A 1 184 ? 5.621 -0.826 10.720 1.00 91.31 184 ALA A O 1
ATOM 1397 N N . ILE A 1 185 ? 6.061 0.756 9.182 1.00 91.88 185 ILE A N 1
ATOM 1398 C CA . ILE A 1 185 ? 7.458 0.988 9.592 1.00 91.88 185 ILE A CA 1
ATOM 1399 C C . ILE A 1 185 ? 7.517 1.425 11.055 1.00 91.88 185 ILE A C 1
ATOM 1401 O O . ILE A 1 185 ? 8.283 0.867 11.839 1.00 91.88 185 ILE A O 1
ATOM 1405 N N . LEU A 1 186 ? 6.708 2.408 11.449 1.00 88.75 186 LEU A N 1
ATOM 1406 C CA . LEU A 1 186 ? 6.741 2.944 12.809 1.00 88.75 186 LEU A CA 1
ATOM 1407 C C . LEU A 1 186 ? 6.249 1.928 13.834 1.00 88.75 186 LEU A C 1
ATOM 1409 O O . LEU A 1 186 ? 6.810 1.854 14.929 1.00 88.75 186 LEU A O 1
ATOM 1413 N N . THR A 1 187 ? 5.256 1.114 13.484 1.00 86.81 187 THR A N 1
ATOM 1414 C CA . THR A 1 187 ? 4.829 -0.004 14.324 1.00 86.81 187 THR A CA 1
ATOM 1415 C C . THR A 1 187 ? 5.946 -1.035 14.494 1.00 86.81 187 THR A C 1
ATOM 1417 O O . THR A 1 187 ? 6.251 -1.410 15.627 1.00 86.81 187 THR A O 1
ATOM 1420 N N . ILE A 1 188 ? 6.635 -1.426 13.416 1.00 88.31 188 ILE A N 1
ATOM 1421 C CA . ILE A 1 188 ? 7.792 -2.336 13.492 1.00 88.31 188 ILE A CA 1
ATOM 1422 C C . ILE A 1 188 ? 8.899 -1.747 14.376 1.00 88.31 188 ILE A C 1
ATOM 1424 O O . ILE A 1 188 ? 9.389 -2.424 15.280 1.00 88.31 188 ILE A O 1
ATOM 1428 N N . VAL A 1 189 ? 9.275 -0.481 14.166 1.00 88.56 189 VAL A N 1
ATOM 1429 C CA . VAL A 1 189 ? 10.330 0.186 14.948 1.00 88.56 189 VAL A CA 1
ATOM 1430 C C . VAL A 1 189 ? 9.971 0.225 16.436 1.00 88.56 189 VAL A C 1
ATOM 1432 O O . VAL A 1 189 ? 10.822 -0.063 17.279 1.00 88.56 189 VAL A O 1
ATOM 1435 N N . ARG A 1 190 ? 8.714 0.530 16.784 1.00 83.94 190 ARG A N 1
ATOM 1436 C CA . ARG A 1 190 ? 8.235 0.508 18.179 1.00 83.94 190 ARG A CA 1
ATOM 1437 C C . ARG A 1 190 ? 8.288 -0.898 18.787 1.00 83.94 190 ARG A C 1
ATOM 1439 O O . ARG A 1 190 ? 8.684 -1.036 19.944 1.00 83.94 190 ARG A O 1
ATOM 1446 N N . ARG A 1 191 ? 7.936 -1.940 18.024 1.00 84.25 191 ARG A N 1
ATOM 1447 C CA . ARG A 1 191 ? 8.010 -3.344 18.477 1.00 84.25 191 ARG A CA 1
ATOM 1448 C C . ARG A 1 191 ? 9.446 -3.759 18.776 1.00 84.25 191 ARG A C 1
ATOM 1450 O O . ARG A 1 191 ? 9.724 -4.226 19.875 1.00 84.25 191 ARG A O 1
ATOM 1457 N N . ILE A 1 192 ? 10.366 -3.486 17.853 1.00 87.25 192 ILE A N 1
ATOM 1458 C CA . ILE A 1 192 ? 11.787 -3.814 18.031 1.00 87.25 192 ILE A CA 1
ATOM 1459 C C . ILE A 1 192 ? 12.359 -3.084 19.254 1.00 87.25 192 ILE A C 1
ATOM 1461 O O . ILE A 1 192 ? 13.022 -3.702 20.083 1.00 87.25 192 ILE A O 1
ATOM 1465 N N . ARG A 1 193 ? 12.045 -1.792 19.428 1.00 87.38 193 ARG A N 1
ATOM 1466 C CA . ARG A 1 193 ? 12.485 -1.013 20.603 1.00 87.38 193 ARG A CA 1
ATOM 1467 C C . ARG A 1 193 ? 11.910 -1.510 21.931 1.00 87.38 193 ARG A C 1
ATOM 1469 O O . ARG A 1 193 ? 12.522 -1.279 22.963 1.00 87.38 193 ARG A O 1
ATOM 1476 N N . SER A 1 194 ? 10.761 -2.183 21.912 1.00 85.50 194 SER A N 1
ATOM 1477 C CA . SER A 1 194 ? 10.140 -2.790 23.098 1.00 85.50 194 SER A CA 1
ATOM 1478 C C . SER A 1 194 ? 10.505 -4.270 23.284 1.00 85.50 194 SER A C 1
ATOM 1480 O O . SER A 1 194 ? 9.894 -4.948 24.107 1.00 85.50 194 SER A O 1
ATOM 1482 N N . GLY A 1 195 ? 11.478 -4.789 22.523 1.00 83.19 195 GLY A N 1
ATOM 1483 C CA . GLY A 1 195 ? 11.926 -6.184 22.605 1.00 83.19 195 GLY A CA 1
ATOM 1484 C C . GLY A 1 195 ? 10.922 -7.205 22.060 1.00 83.19 195 GLY A C 1
ATOM 1485 O O . GLY A 1 195 ? 11.089 -8.404 22.273 1.00 83.19 195 GLY A O 1
ATOM 1486 N N . ARG A 1 196 ? 9.870 -6.757 21.362 1.00 79.31 196 ARG A N 1
ATOM 1487 C CA . ARG A 1 196 ? 8.837 -7.624 20.778 1.00 79.31 196 ARG A CA 1
ATOM 1488 C C . ARG A 1 196 ? 9.184 -7.991 19.339 1.00 79.31 196 ARG A C 1
ATOM 1490 O O . ARG A 1 196 ? 9.764 -7.201 18.594 1.00 79.31 196 ARG A O 1
ATOM 1497 N N . ALA A 1 197 ? 8.764 -9.181 18.921 1.00 77.56 197 ALA A N 1
ATOM 1498 C CA . ALA A 1 197 ? 8.955 -9.632 17.549 1.00 77.56 197 ALA A CA 1
ATOM 1499 C C . ALA A 1 197 ? 8.153 -8.762 16.547 1.00 77.56 197 ALA A C 1
ATOM 1501 O O . ALA A 1 197 ? 6.997 -8.425 16.821 1.00 77.56 197 ALA A O 1
ATOM 1502 N N . PRO A 1 198 ? 8.711 -8.433 15.361 1.00 70.38 198 PRO A N 1
ATOM 1503 C CA . PRO A 1 198 ? 8.084 -7.516 14.399 1.00 70.38 198 PRO A CA 1
ATOM 1504 C C . PRO A 1 198 ? 6.701 -7.942 13.898 1.00 70.38 198 PRO A C 1
ATOM 1506 O O . PRO A 1 198 ? 5.880 -7.084 13.585 1.00 70.38 198 PRO A O 1
ATOM 1509 N N . PHE A 1 199 ? 6.443 -9.250 13.820 1.00 64.62 199 PHE A N 1
ATOM 1510 C CA . PHE A 1 199 ? 5.262 -9.834 13.170 1.00 64.62 199 PHE A CA 1
ATOM 1511 C C . PHE A 1 199 ? 4.130 -10.212 14.134 1.00 64.62 199 PHE A C 1
ATOM 1513 O O . PHE A 1 199 ? 3.106 -10.727 13.695 1.00 64.62 199 PHE A O 1
ATOM 1520 N N . TRP A 1 200 ? 4.289 -9.961 15.435 1.00 63.31 200 TRP A N 1
ATOM 1521 C CA . TRP A 1 200 ? 3.228 -10.211 16.412 1.00 63.31 200 TRP A CA 1
ATOM 1522 C C . TRP A 1 200 ? 2.163 -9.107 16.383 1.00 63.31 200 TRP A C 1
ATOM 1524 O O . TRP A 1 200 ? 2.491 -7.924 16.275 1.00 63.31 200 TRP A O 1
ATOM 1534 N N . GLY A 1 201 ? 0.888 -9.499 16.465 1.00 61.00 201 GLY A N 1
ATOM 1535 C CA . GLY A 1 201 ? -0.255 -8.583 16.432 1.00 61.00 201 GLY A CA 1
ATOM 1536 C C . GLY A 1 201 ? -0.321 -7.674 17.663 1.00 61.00 201 GLY A C 1
ATOM 1537 O O . GLY A 1 201 ? -0.073 -8.117 18.781 1.00 61.00 201 GLY A O 1
ATOM 1538 N N . ASP A 1 202 ? -0.646 -6.397 17.451 1.00 65.12 202 ASP A N 1
ATOM 1539 C CA . ASP A 1 202 ? -0.810 -5.391 18.507 1.00 65.12 202 ASP A CA 1
ATOM 1540 C C . ASP A 1 202 ? -1.677 -4.221 18.005 1.00 65.12 202 ASP A C 1
ATOM 1542 O O . ASP A 1 202 ? -1.747 -3.974 16.798 1.00 65.12 202 ASP A O 1
ATOM 1546 N N . ARG A 1 203 ? -2.284 -3.455 18.920 1.00 65.12 203 ARG A N 1
ATOM 1547 C CA . ARG A 1 203 ? -3.119 -2.272 18.634 1.00 65.12 203 ARG A CA 1
ATOM 1548 C C . ARG A 1 203 ? -2.316 -0.994 18.338 1.00 65.12 203 ARG A C 1
ATOM 1550 O O . ARG A 1 203 ? -2.819 0.114 18.470 1.00 65.12 203 ARG A O 1
ATOM 1557 N N . SER A 1 204 ? -1.055 -1.113 17.937 1.00 72.62 204 SER A N 1
ATOM 1558 C CA . SER A 1 204 ? -0.128 0.025 17.822 1.00 72.62 204 SER A CA 1
ATOM 1559 C C . SER A 1 204 ? -0.183 0.792 16.492 1.00 72.62 204 SER A C 1
ATOM 1561 O O . SER A 1 204 ? 0.511 1.806 16.347 1.00 72.62 204 SER A O 1
ATOM 1563 N N . HIS A 1 205 ? -1.021 0.345 15.554 1.00 84.38 205 HIS A N 1
ATOM 1564 C CA . HIS A 1 205 ? -1.234 0.983 14.256 1.00 84.38 205 HIS A CA 1
ATOM 1565 C C . HIS A 1 205 ? -1.998 2.311 14.356 1.00 84.38 205 HIS A C 1
ATOM 1567 O O . HIS A 1 205 ? -2.839 2.518 15.235 1.00 84.38 205 HIS A O 1
ATOM 1573 N N . LEU A 1 206 ? -1.737 3.216 13.413 1.00 86.94 206 LEU A N 1
ATOM 1574 C CA . LEU A 1 206 ? -2.323 4.554 13.342 1.00 86.94 206 LEU A CA 1
ATOM 1575 C C . LEU A 1 206 ? -3.852 4.516 13.345 1.00 86.94 206 LEU A C 1
ATOM 1577 O O . LEU A 1 206 ? -4.472 5.360 13.981 1.00 86.94 206 LEU A O 1
ATOM 1581 N N . HIS A 1 207 ? -4.472 3.547 1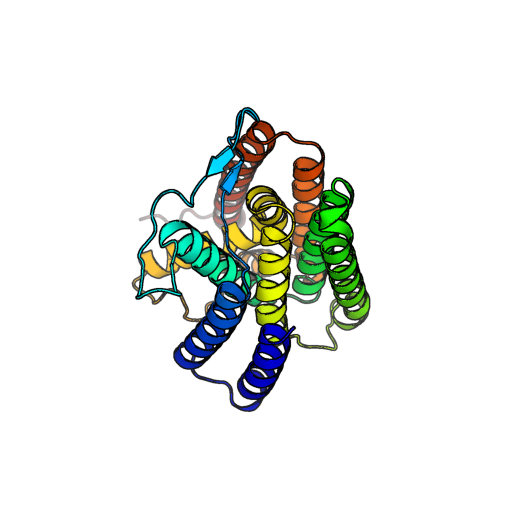2.671 1.00 88.19 207 HIS A N 1
ATOM 1582 C CA . HIS A 1 207 ? -5.931 3.461 12.643 1.00 88.19 207 HIS A CA 1
ATOM 1583 C C . HIS A 1 207 ? -6.529 3.221 14.041 1.00 88.19 207 HIS A C 1
ATOM 1585 O O . HIS A 1 207 ? -7.544 3.828 14.361 1.00 88.19 207 HIS A O 1
ATOM 1591 N N . HIS A 1 208 ? -5.875 2.444 14.912 1.00 88.50 208 HIS A N 1
ATOM 1592 C CA . HIS A 1 208 ? -6.309 2.300 16.306 1.00 88.50 208 HIS A CA 1
ATOM 1593 C C . HIS A 1 208 ? -6.150 3.605 17.086 1.00 88.50 208 HIS A C 1
ATOM 1595 O O . HIS A 1 208 ? -7.100 4.039 17.725 1.00 88.50 208 HIS A O 1
ATOM 1601 N N . LYS A 1 209 ? -5.016 4.302 16.935 1.00 87.44 209 LYS A N 1
ATOM 1602 C CA . LYS A 1 209 ? -4.819 5.618 17.569 1.00 87.44 209 LYS A CA 1
ATOM 1603 C C . LYS A 1 209 ? -5.879 6.637 17.152 1.00 87.44 209 LYS A C 1
ATOM 1605 O O . LYS A 1 209 ? -6.336 7.425 17.971 1.00 87.44 209 LYS A O 1
ATOM 1610 N N . LEU A 1 210 ? -6.266 6.640 15.877 1.00 90.25 210 LEU A N 1
ATOM 1611 C CA . LEU A 1 210 ? -7.317 7.524 15.376 1.00 90.25 210 LEU A CA 1
ATOM 1612 C C . LEU A 1 210 ? -8.698 7.142 15.931 1.00 90.25 210 LEU A C 1
ATOM 1614 O O . LEU A 1 210 ? -9.465 8.039 16.278 1.00 90.25 210 LEU A O 1
ATOM 1618 N N . LEU A 1 211 ? -9.002 5.845 16.062 1.00 90.88 211 LEU A N 1
ATOM 1619 C CA . LEU A 1 211 ? -10.226 5.382 16.730 1.00 90.88 211 LEU A CA 1
ATOM 1620 C C . LEU A 1 211 ? -10.258 5.822 18.201 1.00 90.88 211 LEU A C 1
ATOM 1622 O O . LEU A 1 211 ? -11.277 6.338 18.652 1.00 90.88 211 LEU A O 1
ATOM 1626 N N . ASP A 1 212 ? -9.142 5.688 18.923 1.00 88.81 212 ASP A N 1
ATOM 1627 C CA . ASP A 1 212 ? -9.027 6.075 20.338 1.00 88.81 212 ASP A CA 1
ATOM 1628 C C . ASP A 1 212 ? -9.204 7.593 20.546 1.00 88.81 212 ASP A C 1
ATOM 1630 O O . ASP A 1 212 ? -9.686 8.040 21.586 1.00 88.81 212 ASP A O 1
ATOM 1634 N N . LEU A 1 213 ? -8.875 8.400 19.531 1.00 88.25 213 LEU A N 1
ATOM 1635 C CA . LEU A 1 213 ? -9.133 9.846 19.504 1.00 88.25 213 LEU A CA 1
ATOM 1636 C C . LEU A 1 213 ? -10.589 10.207 19.159 1.00 88.25 213 LEU A C 1
ATOM 1638 O O . LEU A 1 213 ? -10.947 11.387 19.174 1.00 88.25 213 LEU A O 1
ATOM 1642 N N . GLY A 1 214 ? -11.430 9.214 18.865 1.00 91.25 214 GLY A N 1
ATOM 1643 C CA . GLY A 1 214 ? -12.852 9.380 18.576 1.00 91.25 214 GLY A CA 1
ATOM 1644 C C . GLY A 1 214 ? -13.196 9.518 17.093 1.00 91.25 214 GLY A C 1
ATOM 1645 O O . GLY A 1 214 ? -14.341 9.848 16.777 1.00 91.25 214 GLY A O 1
ATOM 1646 N N . LEU A 1 215 ? -12.256 9.277 16.168 1.00 93.25 215 LEU A N 1
ATOM 1647 C CA . LEU A 1 215 ? -12.598 9.232 14.745 1.00 93.25 215 LEU A CA 1
ATOM 1648 C C . LEU A 1 215 ? -13.422 7.978 14.441 1.00 93.25 215 LEU A C 1
ATOM 1650 O O . LEU A 1 215 ? -13.168 6.888 14.945 1.00 93.25 215 LEU A O 1
ATOM 1654 N N . SER A 1 216 ? -14.400 8.127 13.555 1.00 95.25 216 SER A N 1
ATOM 1655 C CA . SER A 1 216 ? -15.190 7.009 13.042 1.00 95.25 216 SER A CA 1
ATOM 1656 C C . SER A 1 216 ? -14.407 6.175 12.023 1.00 95.25 216 SER A C 1
ATOM 1658 O O . SER A 1 216 ? -13.509 6.666 11.337 1.00 95.25 216 SER A O 1
ATOM 1660 N N . HIS A 1 217 ? -14.826 4.920 11.837 1.00 93.50 217 HIS A N 1
ATOM 1661 C CA . HIS A 1 217 ? -14.239 4.004 10.853 1.00 93.50 217 HIS A CA 1
ATOM 1662 C C . HIS A 1 217 ? -14.222 4.620 9.441 1.00 93.50 217 HIS A C 1
ATOM 1664 O O . HIS A 1 217 ? -13.211 4.585 8.743 1.00 93.50 217 HIS A O 1
ATOM 1670 N N . ARG A 1 218 ? -15.320 5.293 9.062 1.00 94.69 218 ARG A N 1
ATOM 1671 C CA . ARG A 1 218 ? -15.464 5.985 7.770 1.00 94.69 218 ARG A CA 1
ATOM 1672 C C . ARG A 1 218 ? -14.460 7.123 7.601 1.00 94.69 218 ARG A C 1
ATOM 1674 O O . ARG A 1 218 ? -13.881 7.262 6.530 1.00 94.69 218 ARG A O 1
ATOM 1681 N N . GLN A 1 219 ? -14.245 7.930 8.643 1.00 96.25 219 GLN A N 1
ATOM 1682 C CA . GLN A 1 219 ? -13.275 9.030 8.598 1.00 96.25 219 GLN A CA 1
ATOM 1683 C C . GLN A 1 219 ? -11.851 8.507 8.409 1.00 96.25 219 GLN A C 1
ATOM 1685 O O . GLN A 1 219 ? -11.094 9.076 7.628 1.00 96.25 219 GLN A O 1
ATOM 1690 N N . ILE A 1 220 ? -11.504 7.402 9.069 1.00 95.88 220 ILE A N 1
ATOM 1691 C CA . ILE A 1 220 ? -10.187 6.777 8.929 1.00 95.88 220 ILE A CA 1
ATOM 1692 C C . ILE A 1 220 ? -10.024 6.202 7.520 1.00 95.88 220 ILE A C 1
ATOM 1694 O O . ILE A 1 220 ? -9.030 6.491 6.859 1.00 95.88 220 ILE A O 1
ATOM 1698 N N . ALA A 1 221 ? -11.010 5.459 7.015 1.00 95.56 221 ALA A N 1
ATOM 1699 C CA . ALA A 1 221 ? -10.979 4.932 5.653 1.00 95.56 221 ALA A CA 1
ATOM 1700 C C . ALA A 1 221 ? 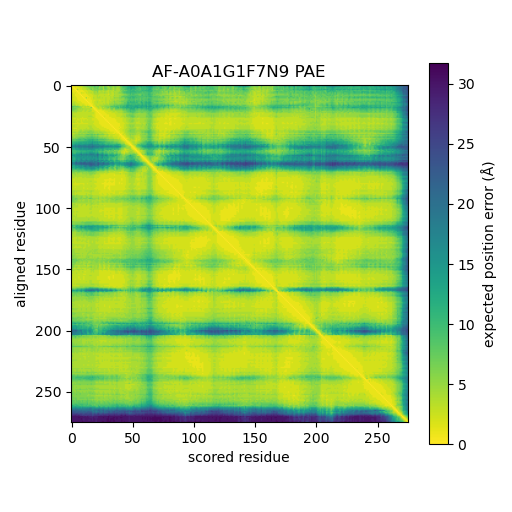-10.787 6.049 4.607 1.00 95.56 221 ALA A C 1
ATOM 1702 O O . ALA A 1 221 ? -9.902 5.955 3.752 1.00 95.56 221 ALA A O 1
ATOM 1703 N N . LEU A 1 222 ? -11.548 7.145 4.726 1.00 96.62 222 LEU A N 1
ATOM 1704 C CA . LEU A 1 222 ? -11.407 8.322 3.865 1.00 96.62 222 LEU A CA 1
ATOM 1705 C C . LEU A 1 222 ? -10.048 9.005 4.018 1.00 96.62 222 LEU A C 1
ATOM 1707 O O . LEU A 1 222 ? -9.482 9.415 3.012 1.00 96.62 222 LEU A O 1
ATOM 1711 N N . PHE A 1 223 ? -9.497 9.100 5.230 1.00 96.12 223 PHE A N 1
ATOM 1712 C CA . PHE A 1 223 ? -8.160 9.653 5.452 1.00 96.12 223 PHE A CA 1
ATOM 1713 C C . PHE A 1 223 ? -7.095 8.887 4.654 1.00 96.12 223 PHE A C 1
ATOM 1715 O O . PHE A 1 223 ? -6.338 9.504 3.905 1.00 96.12 223 PHE A O 1
ATOM 1722 N N . TYR A 1 224 ? -7.074 7.552 4.742 1.00 95.94 224 TYR A N 1
ATOM 1723 C CA . TYR A 1 224 ? -6.126 6.734 3.975 1.00 95.94 224 TYR A CA 1
ATOM 1724 C C . TYR A 1 224 ? -6.365 6.845 2.463 1.00 95.94 224 TYR A C 1
ATOM 1726 O O . TYR A 1 224 ? -5.409 7.008 1.704 1.00 95.94 224 TYR A O 1
ATOM 1734 N N . GLY A 1 225 ? -7.628 6.793 2.023 1.00 96.25 225 GLY A N 1
ATOM 1735 C CA . GLY A 1 225 ? -7.987 6.915 0.608 1.00 96.25 225 GLY A CA 1
ATOM 1736 C C . GLY A 1 225 ? -7.590 8.268 0.010 1.00 96.25 225 GLY A C 1
ATOM 1737 O O . GLY A 1 225 ? -6.907 8.311 -1.011 1.00 96.25 225 GLY A O 1
ATOM 1738 N N . LEU A 1 226 ? -7.956 9.373 0.664 1.00 97.38 226 LEU A N 1
ATOM 1739 C CA . LEU A 1 226 ? -7.648 10.734 0.212 1.00 97.38 226 LEU A CA 1
ATOM 1740 C C . LEU A 1 226 ? -6.148 11.031 0.258 1.00 97.38 226 LEU A C 1
ATOM 1742 O O . LEU A 1 226 ? -5.630 11.642 -0.676 1.00 97.38 226 LEU A O 1
ATOM 1746 N N . ALA A 1 227 ? -5.435 10.568 1.289 1.00 96.44 227 ALA A N 1
ATOM 1747 C CA . ALA A 1 227 ? -3.980 10.688 1.331 1.00 96.44 227 ALA A CA 1
ATOM 1748 C C . ALA A 1 227 ? -3.322 9.924 0.171 1.00 96.44 227 ALA A C 1
ATOM 1750 O O . ALA A 1 227 ? -2.422 10.452 -0.483 1.00 96.44 227 ALA A O 1
ATOM 1751 N N . GLY A 1 228 ? -3.819 8.721 -0.140 1.00 96.69 228 GLY A N 1
ATOM 1752 C CA . GLY A 1 228 ? -3.392 7.962 -1.313 1.00 96.69 228 GLY A CA 1
ATOM 1753 C C . GLY A 1 228 ? -3.669 8.701 -2.626 1.00 96.69 228 GLY A C 1
ATOM 1754 O O . GLY A 1 228 ? -2.800 8.737 -3.495 1.00 96.69 228 GLY A O 1
ATOM 1755 N N . VAL A 1 229 ? -4.843 9.330 -2.775 1.00 97.31 229 VAL A N 1
ATOM 1756 C CA . VAL A 1 229 ? -5.199 10.105 -3.981 1.00 97.31 229 VAL A CA 1
ATOM 1757 C C . VAL A 1 229 ? -4.278 11.310 -4.131 1.00 97.31 229 VAL A C 1
ATOM 1759 O O . VAL A 1 229 ? -3.767 11.550 -5.224 1.00 97.31 229 VAL A O 1
ATOM 1762 N N . LEU A 1 230 ? -4.026 12.040 -3.043 1.00 97.06 230 LEU A N 1
ATOM 1763 C CA . LEU A 1 230 ? -3.137 13.199 -3.032 1.00 97.06 230 LEU A CA 1
ATOM 1764 C C . LEU A 1 230 ? -1.714 12.804 -3.451 1.00 97.06 230 LEU A C 1
ATOM 1766 O O . LEU A 1 230 ? -1.174 13.351 -4.413 1.00 97.06 230 LEU A O 1
ATOM 1770 N N . LEU A 1 231 ? -1.121 11.820 -2.771 1.00 96.38 231 LEU A N 1
ATOM 1771 C CA . LEU A 1 231 ? 0.250 11.378 -3.043 1.00 96.38 231 LEU A CA 1
ATOM 1772 C C . LEU A 1 231 ? 0.378 10.678 -4.400 1.00 96.38 231 LEU A C 1
ATOM 1774 O O . LEU A 1 231 ? 1.390 10.832 -5.087 1.00 96.38 231 LEU A O 1
ATOM 1778 N N . GLY A 1 232 ? -0.657 9.956 -4.822 1.00 94.69 232 GLY A N 1
ATOM 1779 C CA . GLY A 1 232 ? -0.742 9.360 -6.148 1.00 94.69 232 GLY A CA 1
ATOM 1780 C C . GLY A 1 232 ? -0.802 10.396 -7.260 1.00 94.69 232 GLY A C 1
ATOM 1781 O O . GLY A 1 232 ? -0.050 10.288 -8.225 1.00 94.69 232 GLY A O 1
ATOM 1782 N N . SER A 1 233 ? -1.614 11.441 -7.090 1.00 94.62 233 SER A N 1
ATOM 1783 C CA . SER A 1 233 ? -1.696 12.561 -8.035 1.00 94.62 233 SER A CA 1
ATOM 1784 C C . SER A 1 233 ? -0.354 13.279 -8.148 1.00 94.62 233 SER A C 1
ATOM 1786 O O . SER A 1 233 ? 0.131 13.488 -9.259 1.00 94.62 233 SER A O 1
ATOM 1788 N N . ILE A 1 234 ? 0.303 13.555 -7.012 1.00 94.06 234 ILE A N 1
ATOM 1789 C CA . ILE A 1 234 ? 1.668 14.101 -6.980 1.00 94.06 234 ILE A CA 1
ATOM 1790 C C . ILE A 1 234 ? 2.620 13.180 -7.749 1.00 94.06 234 ILE A C 1
ATOM 1792 O O . ILE A 1 234 ? 3.416 13.656 -8.555 1.00 94.06 234 ILE A O 1
ATOM 1796 N N . SER A 1 235 ? 2.524 11.863 -7.560 1.00 91.12 235 SER A N 1
ATOM 1797 C CA . SER A 1 235 ? 3.379 10.910 -8.268 1.00 91.12 235 SER A CA 1
ATOM 1798 C C . SER A 1 235 ? 3.152 10.881 -9.782 1.00 91.12 235 SER A C 1
ATOM 1800 O O . SER A 1 235 ? 4.103 10.649 -10.527 1.00 91.12 235 SER A O 1
ATOM 1802 N N . ILE A 1 236 ? 1.924 11.110 -10.249 1.00 91.19 236 ILE A N 1
ATOM 1803 C CA . ILE A 1 236 ? 1.609 11.135 -11.684 1.00 91.19 236 ILE A CA 1
ATOM 1804 C C . ILE A 1 236 ? 2.255 12.347 -12.361 1.00 91.19 236 ILE A C 1
ATOM 1806 O O . ILE A 1 236 ? 2.828 12.204 -13.438 1.00 91.19 236 ILE A O 1
ATOM 1810 N N . VAL A 1 237 ? 2.202 13.518 -11.723 1.00 91.00 237 VAL A N 1
ATOM 1811 C CA . VAL A 1 237 ? 2.689 14.776 -12.319 1.00 91.00 237 VAL A CA 1
ATOM 1812 C C . VAL A 1 237 ? 4.168 15.066 -12.040 1.00 91.00 237 VAL A C 1
ATOM 1814 O O . VAL A 1 237 ? 4.752 15.941 -12.673 1.00 91.00 237 VAL A O 1
ATOM 1817 N N . SER A 1 238 ? 4.790 14.355 -11.095 1.00 88.38 238 SER A N 1
ATOM 1818 C CA . SER A 1 238 ? 6.171 14.619 -10.671 1.00 88.38 238 SER A CA 1
ATOM 1819 C C . SER A 1 238 ? 7.215 13.833 -11.466 1.00 88.38 238 SER A C 1
ATOM 1821 O O . SER A 1 238 ? 7.057 12.643 -11.744 1.00 88.38 238 SER A O 1
ATOM 1823 N N . SER A 1 239 ? 8.361 14.472 -11.718 1.00 86.12 239 SER A N 1
ATOM 1824 C CA . SER A 1 239 ? 9.592 13.806 -12.165 1.00 86.12 239 SER A CA 1
ATOM 1825 C C . SER A 1 239 ? 10.185 12.900 -11.071 1.00 86.12 239 SER A C 1
ATOM 1827 O O . SER A 1 239 ? 9.719 12.895 -9.930 1.00 86.12 239 SER A O 1
ATOM 1829 N N . GLY A 1 240 ? 11.243 12.139 -11.383 1.00 83.25 240 GLY A N 1
ATOM 1830 C CA . GLY A 1 240 ? 11.934 11.287 -10.401 1.00 83.25 240 GLY A CA 1
ATOM 1831 C C . GLY A 1 240 ? 12.382 12.044 -9.139 1.00 83.25 240 GLY A C 1
ATOM 1832 O O . GLY A 1 240 ? 12.129 11.595 -8.023 1.00 83.25 240 GLY A O 1
ATOM 1833 N N . GLN A 1 241 ? 12.968 13.231 -9.309 1.00 86.50 241 GLN A N 1
ATOM 1834 C CA . GLN A 1 241 ? 13.383 14.127 -8.226 1.00 86.50 241 GLN A CA 1
ATOM 1835 C C . GLN A 1 241 ? 12.177 14.634 -7.437 1.00 86.50 241 GLN A C 1
ATOM 1837 O O . GLN A 1 241 ? 12.186 14.576 -6.209 1.00 86.50 241 GLN A O 1
ATOM 1842 N N . GLY A 1 242 ? 11.119 15.066 -8.132 1.00 88.38 242 GLY A N 1
ATOM 1843 C CA . GLY A 1 242 ? 9.880 15.506 -7.489 1.00 88.38 242 GLY A CA 1
ATOM 1844 C C . GLY A 1 242 ? 9.261 14.406 -6.623 1.00 88.38 242 GLY A C 1
ATOM 1845 O O . GLY A 1 242 ? 8.850 14.670 -5.496 1.00 88.38 242 GLY A O 1
ATOM 1846 N N . LYS A 1 243 ? 9.294 13.149 -7.091 1.00 90.19 243 LYS A N 1
ATOM 1847 C CA . LYS A 1 243 ? 8.846 11.984 -6.311 1.00 90.19 243 LYS A CA 1
ATOM 1848 C C . LYS A 1 243 ? 9.680 11.786 -5.047 1.00 90.19 243 LYS A C 1
ATOM 1850 O O . LYS A 1 243 ? 9.103 11.565 -3.989 1.00 90.19 243 LYS A O 1
ATOM 1855 N N . LEU A 1 244 ? 11.010 11.884 -5.127 1.00 89.50 244 LEU A N 1
ATOM 1856 C CA . LEU A 1 244 ? 11.861 11.774 -3.936 1.00 89.50 244 LEU A CA 1
ATOM 1857 C C . LEU A 1 244 ? 11.584 12.882 -2.921 1.00 89.50 244 LEU A C 1
ATOM 1859 O O . LEU A 1 244 ? 11.435 12.592 -1.736 1.00 89.50 244 LEU A O 1
ATOM 1863 N N . ILE A 1 245 ? 11.484 14.132 -3.381 1.00 91.44 245 ILE A N 1
ATOM 1864 C CA . ILE A 1 245 ? 11.170 15.269 -2.510 1.00 91.44 245 ILE A CA 1
ATOM 1865 C C . ILE A 1 245 ? 9.815 15.037 -1.840 1.00 91.44 245 ILE A C 1
ATOM 1867 O O . ILE A 1 245 ? 9.726 15.164 -0.624 1.00 91.44 245 ILE A O 1
ATOM 1871 N N . ALA A 1 246 ? 8.798 14.618 -2.599 1.00 93.12 246 ALA A N 1
ATOM 1872 C CA . ALA A 1 246 ? 7.476 14.303 -2.068 1.00 93.12 246 ALA A CA 1
ATOM 1873 C C . ALA A 1 246 ? 7.511 13.181 -1.018 1.00 93.12 246 ALA A C 1
ATOM 1875 O O . ALA A 1 246 ? 6.847 13.295 0.007 1.00 93.12 246 ALA A O 1
ATOM 1876 N N . ILE A 1 247 ? 8.301 12.120 -1.229 1.00 93.12 247 ILE A N 1
ATOM 1877 C CA . ILE A 1 247 ? 8.473 11.048 -0.235 1.00 93.12 247 ILE A CA 1
ATOM 1878 C C . ILE A 1 247 ? 9.070 11.613 1.054 1.00 93.12 247 ILE A C 1
ATOM 1880 O O . ILE A 1 247 ? 8.550 11.335 2.133 1.00 93.12 247 ILE A O 1
ATOM 1884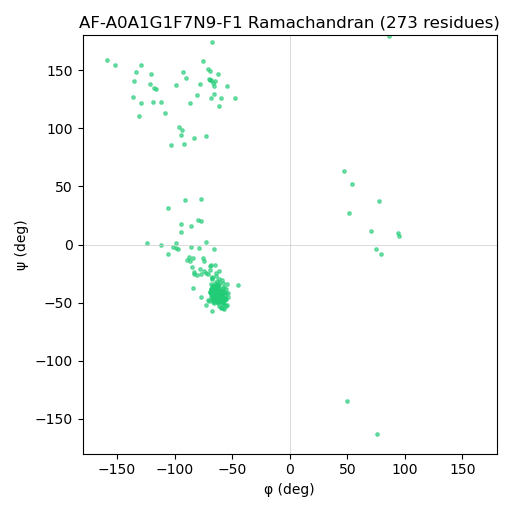 N N . ILE A 1 248 ? 10.141 12.405 0.957 1.00 93.69 248 ILE A N 1
ATOM 1885 C CA . ILE A 1 248 ? 10.837 12.958 2.126 1.00 93.69 248 ILE A CA 1
ATOM 1886 C C . ILE A 1 248 ? 9.926 13.926 2.886 1.00 93.69 248 ILE A C 1
ATOM 1888 O O . ILE A 1 248 ? 9.772 13.793 4.102 1.00 93.69 248 ILE A O 1
ATOM 1892 N N . THR A 1 249 ? 9.286 14.868 2.190 1.00 93.81 249 THR A N 1
ATOM 1893 C CA . THR A 1 249 ? 8.425 15.879 2.819 1.00 93.81 249 THR A CA 1
ATOM 1894 C C . THR A 1 249 ? 7.169 15.259 3.417 1.00 93.81 249 THR A C 1
ATOM 1896 O O . THR A 1 249 ? 6.837 15.563 4.562 1.00 93.81 249 THR A O 1
ATOM 1899 N N . ALA A 1 250 ? 6.506 14.339 2.709 1.00 94.44 250 ALA A N 1
ATOM 1900 C CA . ALA A 1 250 ? 5.336 13.642 3.235 1.00 94.44 250 ALA A CA 1
ATOM 1901 C C . ALA A 1 250 ? 5.698 12.730 4.415 1.00 94.44 250 ALA A C 1
ATOM 1903 O O . ALA A 1 250 ? 4.948 12.677 5.387 1.00 94.44 250 ALA A O 1
ATOM 1904 N N . SER A 1 251 ? 6.865 12.074 4.389 1.00 93.94 251 SER A N 1
ATOM 1905 C CA . SER A 1 251 ? 7.344 11.280 5.529 1.00 93.94 251 SER A CA 1
ATOM 1906 C C . SER A 1 251 ? 7.630 12.152 6.749 1.00 93.94 251 SER A C 1
ATOM 1908 O O . SER A 1 251 ? 7.195 11.817 7.850 1.00 93.94 251 SER A O 1
ATOM 1910 N N . GLY A 1 252 ? 8.298 13.295 6.564 1.00 92.81 252 GLY A N 1
ATOM 1911 C CA . GLY A 1 252 ? 8.534 14.265 7.636 1.00 92.81 252 GLY A CA 1
ATOM 1912 C C . GLY A 1 252 ? 7.230 14.819 8.216 1.00 92.81 252 GLY A C 1
ATOM 1913 O O . GLY A 1 252 ? 7.041 14.805 9.432 1.00 92.81 252 GLY A O 1
ATOM 1914 N N . GLY A 1 253 ? 6.291 15.220 7.352 1.00 93.44 253 GLY A N 1
ATOM 1915 C CA . GLY A 1 253 ? 4.965 15.690 7.758 1.00 93.44 253 GLY A CA 1
ATOM 1916 C C . GLY A 1 253 ? 4.152 14.624 8.495 1.00 93.44 253 GLY A C 1
ATOM 1917 O O . GLY A 1 253 ? 3.499 14.928 9.489 1.00 93.44 253 GLY A O 1
ATOM 1918 N N . PHE A 1 254 ? 4.239 13.362 8.070 1.00 92.88 254 PHE A N 1
ATOM 1919 C CA . PHE A 1 254 ? 3.575 12.242 8.737 1.00 92.88 254 PHE A CA 1
ATOM 1920 C C . PHE A 1 254 ? 4.153 11.959 10.128 1.00 92.88 254 PHE A C 1
ATOM 1922 O O . PHE A 1 254 ? 3.399 11.753 11.079 1.00 92.88 254 PHE A O 1
ATOM 1929 N N . VAL A 1 255 ? 5.483 11.980 10.273 1.00 90.94 255 VAL A N 1
ATOM 1930 C CA . VAL A 1 255 ? 6.136 11.839 11.583 1.00 90.94 255 VAL A CA 1
ATOM 1931 C C . VAL A 1 255 ? 5.742 12.996 12.499 1.00 90.94 255 VAL A C 1
ATOM 1933 O O . VAL A 1 255 ? 5.356 12.744 13.639 1.00 90.94 255 VAL A O 1
ATOM 1936 N N . PHE A 1 256 ? 5.755 14.234 11.994 1.00 90.88 256 PHE A N 1
ATOM 1937 C CA . PHE A 1 256 ? 5.310 15.411 12.742 1.00 90.88 256 PHE A CA 1
ATOM 1938 C C . PHE A 1 256 ? 3.843 15.291 13.189 1.00 90.88 256 PHE A C 1
ATOM 1940 O O . PHE A 1 256 ? 3.520 15.499 14.361 1.00 90.88 256 PHE A O 1
ATOM 1947 N N . PHE A 1 257 ? 2.957 14.874 12.281 1.00 90.88 257 PHE A N 1
ATOM 1948 C CA . PHE A 1 257 ? 1.552 14.605 12.583 1.00 90.88 257 PHE A CA 1
ATOM 1949 C C . PHE A 1 257 ? 1.402 13.557 13.691 1.00 90.88 257 PHE A C 1
ATOM 1951 O O . PHE A 1 257 ? 0.663 13.770 14.647 1.00 90.88 257 PHE A O 1
ATOM 1958 N N . LEU A 1 258 ? 2.148 12.454 13.619 1.00 87.56 258 LEU A N 1
ATOM 1959 C CA . LEU A 1 258 ? 2.126 11.420 14.651 1.00 87.56 258 LEU A CA 1
ATOM 1960 C C . LEU A 1 258 ? 2.668 11.891 15.999 1.00 87.56 258 LEU A C 1
ATOM 1962 O O . LEU A 1 258 ? 2.141 11.473 17.031 1.00 87.56 258 LEU A O 1
ATOM 1966 N N . THR A 1 259 ? 3.711 12.723 16.015 1.00 86.19 259 THR A N 1
ATOM 1967 C CA . THR A 1 259 ? 4.193 13.320 17.265 1.00 86.19 259 THR A CA 1
ATOM 1968 C C . THR A 1 259 ? 3.126 14.220 17.869 1.00 86.19 259 THR A C 1
ATOM 1970 O O . THR A 1 259 ? 2.805 14.049 19.039 1.00 86.19 259 THR A O 1
ATOM 1973 N N . LEU A 1 260 ? 2.490 15.078 17.063 1.00 86.81 260 LEU A N 1
ATOM 1974 C CA . LEU A 1 260 ? 1.396 15.937 17.512 1.00 86.81 260 LEU A CA 1
ATOM 1975 C C . LEU A 1 260 ? 0.228 15.113 18.071 1.00 86.81 260 LEU A C 1
ATOM 1977 O O . LEU A 1 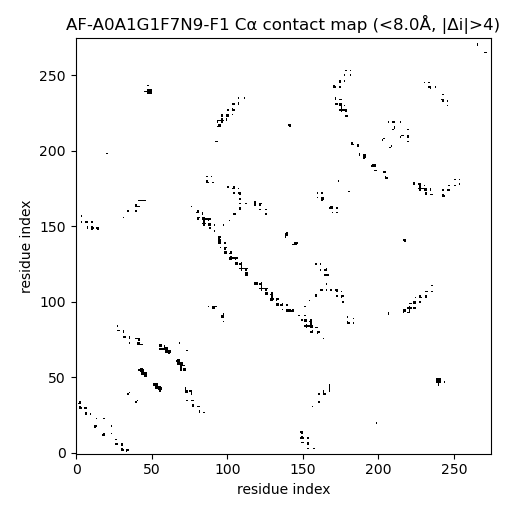260 ? -0.268 15.418 19.151 1.00 86.81 260 LEU A O 1
ATOM 1981 N N . LEU A 1 261 ? -0.163 14.034 17.385 1.00 85.88 261 LEU A N 1
ATOM 1982 C CA . LEU A 1 261 ? -1.209 13.126 17.861 1.00 85.88 261 LEU A CA 1
ATOM 1983 C C . LEU A 1 261 ? -0.890 12.515 19.229 1.00 85.88 261 LEU A C 1
ATOM 1985 O O . LEU A 1 261 ? -1.804 12.344 20.030 1.00 85.88 261 LEU A O 1
ATOM 1989 N N . ASN A 1 262 ? 0.375 12.191 19.508 1.00 83.75 262 ASN A N 1
ATOM 1990 C CA . ASN A 1 262 ? 0.763 11.658 20.815 1.00 83.75 262 ASN A CA 1
ATOM 1991 C C . ASN A 1 262 ? 0.734 12.730 21.925 1.00 83.75 262 ASN A C 1
ATOM 1993 O O . ASN A 1 262 ? 0.552 12.361 23.077 1.00 83.75 262 ASN A O 1
ATOM 1997 N N . TYR A 1 263 ? 0.865 14.023 21.594 1.00 81.94 263 TYR A N 1
ATOM 1998 C CA . TYR A 1 263 ? 0.773 15.135 22.556 1.00 81.94 263 TYR A CA 1
ATOM 1999 C C . TYR A 1 263 ? -0.672 15.581 22.852 1.00 81.94 263 TYR A C 1
ATOM 2001 O O . TYR A 1 263 ? -0.944 16.148 23.908 1.00 81.94 263 TYR A O 1
ATOM 2009 N N . LEU A 1 264 ? -1.635 15.327 21.956 1.00 78.06 264 LEU A N 1
ATOM 2010 C CA . LEU A 1 264 ? -3.040 15.728 22.157 1.00 78.06 264 LEU A CA 1
ATOM 2011 C C . LEU A 1 264 ? -3.683 15.186 23.456 1.00 78.06 264 LEU A C 1
ATOM 2013 O O . LEU A 1 264 ? -4.405 15.947 24.106 1.00 78.06 264 LEU A O 1
ATOM 2017 N N . PRO A 1 265 ? -3.449 13.927 23.880 1.00 67.94 265 PRO A N 1
ATOM 2018 C CA . PRO A 1 265 ? -3.942 13.419 25.159 1.00 67.94 265 PRO A CA 1
ATOM 2019 C C . PRO A 1 265 ? -3.358 14.154 26.373 1.00 67.94 265 PRO A C 1
ATOM 2021 O O . PRO A 1 265 ? -4.080 14.374 27.342 1.00 67.94 265 PRO A O 1
ATOM 2024 N N . GLU A 1 266 ? -2.087 14.570 26.323 1.00 61.47 266 GLU A N 1
ATOM 2025 C CA . GLU A 1 266 ? -1.435 15.325 27.406 1.00 61.47 266 GLU A CA 1
ATOM 2026 C C . GLU A 1 266 ? -2.085 16.705 27.583 1.00 61.47 266 GLU A C 1
ATOM 2028 O O . GLU A 1 266 ? -2.383 17.123 28.702 1.00 61.47 266 GLU A O 1
ATOM 2033 N N . ILE A 1 267 ? -2.407 17.370 26.469 1.00 58.16 267 ILE A N 1
ATOM 2034 C CA . ILE A 1 267 ? -3.079 18.678 26.463 1.00 58.16 267 ILE A CA 1
ATOM 2035 C C . ILE A 1 267 ? -4.525 18.556 26.962 1.00 58.16 267 ILE A C 1
ATOM 2037 O O . ILE A 1 267 ? -4.986 19.390 27.742 1.00 58.16 267 ILE A O 1
ATOM 2041 N N . LYS A 1 268 ? -5.249 17.509 26.542 1.00 57.19 268 LYS A N 1
ATOM 2042 C CA . LYS A 1 268 ? -6.656 17.298 26.920 1.00 57.19 268 LYS A CA 1
ATOM 2043 C C . LYS A 1 268 ? -6.824 16.891 28.390 1.00 57.19 268 LYS A C 1
ATOM 2045 O O . LYS A 1 268 ? -7.872 17.166 28.968 1.00 57.19 268 LYS A O 1
ATOM 2050 N N . ASN A 1 269 ? -5.803 16.277 28.993 1.00 55.34 269 ASN A N 1
ATOM 2051 C CA . ASN A 1 269 ? -5.837 15.803 30.379 1.00 55.34 269 ASN A CA 1
ATOM 2052 C C . ASN A 1 269 ? -5.216 16.764 31.405 1.00 55.34 269 ASN A C 1
ATOM 2054 O O . ASN A 1 269 ? -5.303 16.478 32.597 1.00 55.34 269 ASN A O 1
ATOM 2058 N N . GLY A 1 270 ? -4.629 17.894 30.992 1.00 50.69 270 GLY A N 1
ATOM 2059 C CA . GLY A 1 270 ? -4.340 19.031 31.878 1.00 50.69 270 GLY A CA 1
ATOM 2060 C C . GLY A 1 270 ? -3.573 18.719 33.171 1.00 50.69 270 GLY A C 1
ATOM 2061 O O . GLY A 1 270 ? -3.727 19.445 34.152 1.00 50.69 270 GLY A O 1
ATOM 2062 N N . LYS A 1 271 ? -2.758 17.661 33.210 1.00 42.31 271 LYS A N 1
ATOM 2063 C CA . LYS A 1 271 ? -1.800 17.431 34.293 1.00 42.31 271 LYS A CA 1
ATOM 2064 C C . LYS A 1 271 ? -0.462 16.999 33.705 1.00 42.31 271 LYS A C 1
ATOM 2066 O O . LYS A 1 271 ? -0.443 16.019 32.961 1.00 42.31 271 LYS A O 1
ATOM 2071 N N . PRO A 1 272 ? 0.647 17.670 34.061 1.00 46.16 272 PRO A N 1
ATOM 2072 C CA . PRO A 1 272 ? 1.956 17.076 33.870 1.00 46.16 272 PRO A CA 1
ATOM 2073 C C . PRO A 1 272 ? 1.994 15.800 34.716 1.00 46.16 272 PRO A C 1
ATOM 2075 O O . PRO A 1 272 ? 1.800 15.852 35.932 1.00 46.16 272 PRO A O 1
ATOM 2078 N N . GLN A 1 273 ? 2.193 14.648 34.081 1.00 45.03 273 GLN A N 1
ATOM 2079 C CA . GLN A 1 273 ? 2.759 13.512 34.799 1.00 45.03 273 GLN A CA 1
ATOM 2080 C C . GLN A 1 273 ? 4.231 13.865 34.997 1.00 45.03 273 GLN A C 1
ATOM 2082 O O . GLN A 1 273 ? 5.033 13.759 34.075 1.00 45.03 273 GLN A O 1
ATOM 2087 N N . GLY A 1 274 ? 4.508 14.462 36.155 1.00 49.16 274 GLY A N 1
ATOM 2088 C CA . GLY A 1 274 ? 5.858 14.667 36.646 1.00 49.16 274 GLY A CA 1
ATOM 2089 C C . GLY A 1 274 ? 6.495 13.339 37.043 1.00 49.16 274 GLY A C 1
ATOM 2090 O O . GLY A 1 274 ? 5.792 12.439 37.510 1.00 49.16 274 GLY A O 1
ATOM 2091 N N . ASP A 1 275 ? 7.816 13.347 36.870 1.00 37.75 275 ASP A N 1
ATOM 2092 C CA . ASP A 1 275 ? 8.874 12.410 37.274 1.00 37.75 275 ASP A CA 1
ATOM 2093 C C . ASP A 1 275 ? 9.061 11.120 36.454 1.00 37.75 275 ASP A C 1
ATOM 2095 O O . ASP A 1 275 ? 8.233 10.184 36.530 1.00 37.75 275 ASP A O 1
#

Sequence (275 aa):
MMAGFVGIVLGIIDD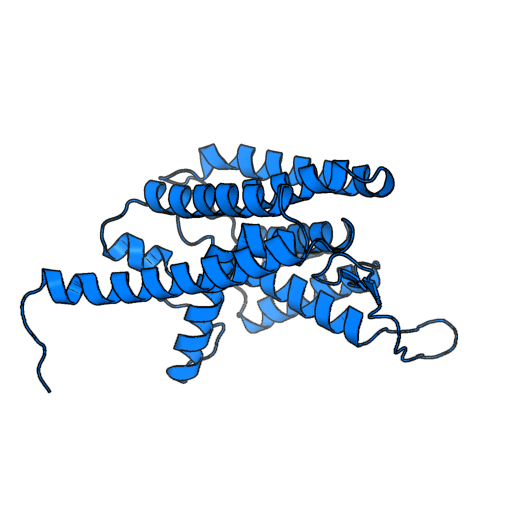KYDLNPYLRFGAQIICILIVIFGGVQIDYINHPSGIGVLPLTKIFINFGHNFSIQPLSFLLAFFWILWNMNMISWSNGVDGQFPLITTVAALVIGILGLSDVNQLRTSTIAFAVAGAALGTLPFSWYPSKILYGFGATAIGLVLSSLSILNGTKVATTLLVLLVPSLDAILTIVRRIRSGRAPFWGDRSHLHHKLLDLGLSHRQIALFYGLAGVLLGSISIVSSGQGKLIAIITASGGFVFFLTLLNYLPEIKNGKPQGD

pLDDT: mean 86.57, std 10.65, range [37.75, 97.75]

Solvent-accessible surface area (backbone atoms only — not comparable to full-atom values): 14379 Å² total; per-residue (Å²): 109,71,37,57,53,53,39,50,56,52,23,56,48,34,70,72,65,67,56,56,70,69,57,51,50,51,54,48,50,54,33,49,50,49,41,42,76,70,68,55,50,39,53,46,45,75,31,43,86,64,74,60,68,48,68,40,69,81,52,72,50,69,62,71,96,87,40,71,46,36,63,60,15,48,51,52,35,48,53,48,29,56,47,35,17,51,35,40,41,64,43,55,79,43,40,32,22,38,34,35,44,48,19,45,45,23,40,49,53,15,60,61,14,66,80,37,83,92,20,40,70,53,15,52,52,23,43,49,51,15,50,51,27,53,67,46,29,81,47,20,30,70,82,52,77,62,81,62,69,42,54,35,27,46,48,14,42,50,55,38,51,47,24,36,70,45,75,45,35,52,70,45,53,47,39,23,43,34,67,54,46,50,38,46,50,52,39,33,53,53,26,52,75,69,78,39,67,69,85,63,90,73,79,72,40,60,69,48,55,43,42,76,73,67,48,50,51,56,58,52,15,48,49,53,27,51,51,19,46,54,36,28,51,50,40,71,77,36,53,50,44,50,40,52,51,49,49,54,53,50,50,52,51,49,52,51,49,53,53,52,59,67,47,49,61,52,67,74,63,74,56,85,86,75,134

Radius of gyration: 19.5 Å; Cα contacts (8 Å, |Δi|>4): 356; chains: 1; bounding box: 47×43×63 Å

Foldseek 3Di:
DVLLVLLVVVQVVCVVPVDDPVVVLVSLQVSLVVLVVVVLWQQWAQDLVNPDIHGLQPDWDDPPDPDIDSVRRSVVLSCQLSLLLVLQVVQQPFQLQNLLLLLLLLQLLLVLLVVDPQLNVLSVVSNVSNVVSVVCNVQRHVVHNDGCGSVSSSSSNSSSSSCSSSPNVSLLSCQLCVQSSLQLVVQQVVCVVVVHDSRDDDCSGPLSLCVVVPDDSNRSSVVSNVSSNVSSVQSSPDGSNSSVVSSVVVSVVSVVVVVVSVCVVVVVVPDPPDD

Secondary structure (DSSP, 8-state):
-HHHHHHHHHHHHHHHHT--HHHHHHHHHHHHHHHHHTT----EEE-TTSS-EEESTT--EE-SSS-EE-HHHHHHHHHHHHHHHHHHHHT-SSTTHHHHHHHHHHHHHHHHHTT-GGGHHHHHHHHHHHHHHHHHHHHHSSSPS---TTHHHHHHHHHHHHHHHTTSTHHHHHHHTHHHHHHHHHHHHHHHHTT--TTS--S-SHHHHHHHTT--HHHHHHHHHHHHHHHHHHHHH--HHHHHHHHHHHHHHHHHHHHHHHHHHHHHHT-----